Protein AF-A0A7R9WSP4-F1 (afdb_monomer_lite)

Secondary structure (DSSP, 8-state):
--EEEES-TTT----TTS--PPPBPTTT--B-TT-S-PPPPSSPPTT-EEEEEEE-SSS-EEEEEES-STTS-SSS--TT-EEEEEE-SBS--TTTTT-TTBSEEEEEE-TT-EEEEEESS-TT-EEEEEE---------TTHHHHHHHHHHHHTTSTT------------------------------------

Organism: NCBI:txid1486917

pLDDT: mean 76.81, std 17.52, range [40.03, 96.0]

Sequence (195 aa):
AGLIPIGNPNDVYCDASLPDVEPLNPRTGERQQGFRRTPVAQTRKCNVMDIGFRNQVGCPLHVYWAGTLEDVPDDGWNCGEKFKFHLGTKPATQNFMHDWESTTKFEASFVGHTYVARLASDPTKVIDSYTLRATQVPDCPDLKEQTVAASAMEELAVGAAGEIRDANIENGDATMRGAAGFASIHGASTFDPLG

Radius of gyration: 27.76 Å; chains: 1; bounding box: 56×48×88 Å

Foldseek 3Di:
DEEAEFFAQVPDDDDPPDDQAQDADPVPRHRPPPQAADPDPPDDDPQKDKYKYFYNNQAKKWKWKAQAPVQDDQFADGPRTGTGYIAARDDDDPCLQRDNRHRMHIDTDHQQIKMWIAGSSDRRHTRDMDGRHDDDPPDPPCPVVVVVVVVVVVVVPPPDDPDDDDDDDDDDDDDDDDDDDDDDDDDDDDDDDDD

Structure (mmCIF, N/CA/C/O backbone):
data_AF-A0A7R9WSP4-F1
#
_entry.id   AF-A0A7R9WSP4-F1
#
loop_
_atom_site.group_PDB
_atom_site.id
_atom_site.type_symbol
_atom_site.label_atom_id
_atom_site.label_alt_id
_atom_site.label_comp_id
_atom_site.label_asym_id
_atom_site.label_entity_id
_atom_site.label_seq_id
_atom_site.pdbx_PDB_ins_code
_atom_site.Cartn_x
_atom_site.Cartn_y
_atom_site.Cartn_z
_atom_site.occupancy
_atom_site.B_iso_or_equiv
_atom_site.auth_seq_id
_atom_site.auth_comp_id
_atom_site.auth_asym_id
_atom_site.auth_atom_id
_atom_site.pdbx_PDB_model_num
ATOM 1 N N . ALA A 1 1 ? -1.947 3.454 -16.793 1.00 59.44 1 ALA A N 1
ATOM 2 C CA . ALA A 1 1 ? -1.619 3.066 -15.407 1.00 59.44 1 ALA A CA 1
ATOM 3 C C . ALA A 1 1 ? -2.513 1.898 -15.031 1.00 59.44 1 ALA A C 1
ATOM 5 O O . ALA A 1 1 ? -3.709 1.977 -15.293 1.00 59.44 1 ALA A O 1
ATOM 6 N N . GLY A 1 2 ? -1.939 0.812 -14.516 1.00 79.88 2 GLY A N 1
ATOM 7 C CA . GLY A 1 2 ? -2.716 -0.315 -13.997 1.00 79.88 2 GLY A CA 1
ATOM 8 C C . GLY A 1 2 ? -3.227 -0.017 -12.588 1.00 79.88 2 GLY A C 1
ATOM 9 O O . GLY A 1 2 ? -2.606 0.758 -11.856 1.00 79.88 2 GLY A O 1
ATOM 10 N N . LEU A 1 3 ? -4.357 -0.619 -12.230 1.00 90.88 3 LEU A N 1
ATOM 11 C CA . LEU A 1 3 ? -4.901 -0.607 -10.878 1.00 90.88 3 LEU A CA 1
ATOM 12 C C . LEU A 1 3 ? -4.778 -2.025 -10.313 1.00 90.88 3 LEU A C 1
ATOM 14 O O . LEU A 1 3 ? -5.325 -2.959 -10.894 1.00 90.88 3 LEU A O 1
ATOM 18 N N . ILE A 1 4 ? -4.060 -2.176 -9.207 1.00 93.69 4 ILE A N 1
ATOM 19 C CA . ILE A 1 4 ? -3.916 -3.426 -8.468 1.00 93.69 4 ILE A CA 1
ATOM 20 C C . ILE A 1 4 ? -5.019 -3.457 -7.404 1.00 93.69 4 ILE A C 1
ATOM 22 O O . ILE A 1 4 ? -4.979 -2.640 -6.475 1.00 93.69 4 ILE A O 1
ATOM 26 N N . PRO A 1 5 ? -6.030 -4.333 -7.535 1.00 95.19 5 PRO A N 1
ATOM 27 C CA . PRO A 1 5 ? -6.935 -4.605 -6.430 1.00 95.19 5 PRO A CA 1
ATOM 28 C C . PRO A 1 5 ? -6.161 -5.321 -5.318 1.00 95.19 5 PRO A C 1
ATOM 30 O O . PRO A 1 5 ? -5.374 -6.218 -5.601 1.00 95.19 5 PRO A O 1
ATOM 33 N N . ILE A 1 6 ? -6.365 -4.897 -4.075 1.00 94.12 6 ILE A N 1
ATOM 34 C CA . ILE A 1 6 ? -5.765 -5.508 -2.889 1.00 94.12 6 ILE A CA 1
ATOM 35 C C . ILE A 1 6 ? -6.856 -6.276 -2.149 1.00 94.12 6 ILE A C 1
ATOM 37 O O . ILE A 1 6 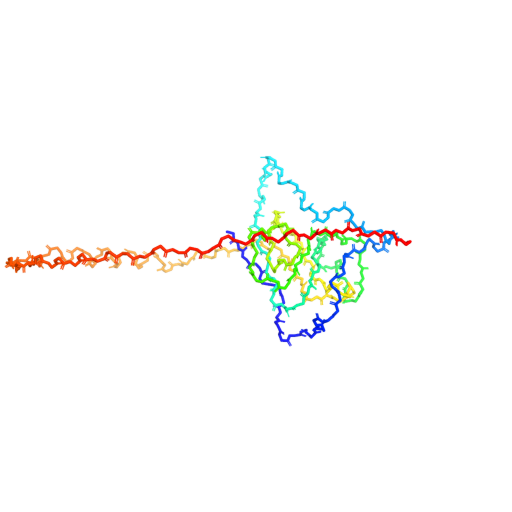? -7.841 -5.665 -1.705 1.00 94.12 6 ILE A O 1
ATOM 41 N N . GLY A 1 7 ? -6.630 -7.583 -1.998 1.00 91.00 7 GLY A N 1
ATOM 42 C CA . GLY A 1 7 ? -7.488 -8.514 -1.271 1.00 91.00 7 GLY A CA 1
ATOM 43 C C . GLY A 1 7 ? -8.899 -8.691 -1.847 1.00 91.00 7 GLY A C 1
ATOM 44 O O . GLY A 1 7 ? -9.226 -8.237 -2.943 1.00 91.00 7 GLY A O 1
ATOM 45 N N . ASN A 1 8 ? -9.743 -9.380 -1.081 1.00 88.69 8 ASN A N 1
ATOM 46 C CA . ASN A 1 8 ? -11.118 -9.734 -1.430 1.00 88.69 8 ASN A CA 1
ATOM 47 C C . ASN A 1 8 ? -12.041 -9.394 -0.246 1.00 88.69 8 ASN A C 1
ATOM 49 O O . ASN A 1 8 ? -11.697 -9.720 0.893 1.00 88.69 8 ASN A O 1
ATOM 53 N N . PRO A 1 9 ? -13.209 -8.770 -0.480 1.00 80.75 9 PRO A N 1
ATOM 54 C CA . PRO A 1 9 ? -14.133 -8.374 0.589 1.00 80.75 9 PRO A CA 1
ATOM 55 C C . PRO A 1 9 ? -14.672 -9.538 1.433 1.00 80.75 9 PRO A C 1
ATOM 57 O O . PRO A 1 9 ? -15.165 -9.307 2.531 1.00 80.75 9 PRO A O 1
ATOM 60 N N . ASN A 1 10 ? -14.615 -10.778 0.938 1.00 85.19 10 ASN A N 1
ATOM 61 C CA . ASN A 1 10 ? -15.188 -11.933 1.638 1.00 85.19 10 ASN A CA 1
ATOM 62 C C . ASN A 1 10 ? -14.190 -12.679 2.536 1.00 85.19 10 ASN A C 1
ATOM 64 O O . ASN A 1 10 ? -14.609 -13.513 3.338 1.00 85.19 10 ASN A O 1
ATOM 68 N N . ASP A 1 11 ? -12.892 -12.397 2.413 1.00 87.81 11 ASP A N 1
ATOM 69 C CA . ASP A 1 11 ? -11.851 -13.220 3.044 1.00 87.81 11 ASP A CA 1
ATOM 70 C C . ASP A 1 11 ? -11.484 -12.721 4.448 1.00 87.81 11 ASP A C 1
ATOM 72 O O . ASP A 1 11 ? -10.951 -13.467 5.272 1.00 87.81 11 ASP A O 1
ATOM 76 N N . VAL A 1 12 ? -11.769 -11.450 4.745 1.00 88.56 12 VAL A N 1
ATOM 77 C CA . VAL A 1 12 ? -11.364 -10.808 5.996 1.00 88.56 12 VAL A CA 1
ATOM 78 C C . VAL A 1 12 ? -12.520 -10.013 6.576 1.00 88.56 12 VAL A C 1
ATOM 80 O O . VAL A 1 12 ? -12.998 -9.055 5.982 1.00 88.56 12 VAL A O 1
ATOM 83 N N . TYR A 1 13 ? -12.929 -10.385 7.788 1.00 90.19 13 TYR A N 1
ATOM 84 C CA . TYR A 1 13 ? -13.826 -9.576 8.599 1.00 90.19 13 TYR A CA 1
ATOM 85 C C . TYR A 1 13 ? -13.017 -8.578 9.426 1.00 90.19 13 TYR A C 1
ATOM 87 O O . TYR A 1 13 ? -12.088 -8.957 10.145 1.00 90.19 13 TYR A O 1
ATOM 95 N N . CYS A 1 14 ? -13.402 -7.313 9.354 1.00 85.25 14 CYS A N 1
ATOM 96 C CA . CYS A 1 14 ? -12.952 -6.271 10.260 1.00 85.25 14 CYS A CA 1
ATOM 97 C C . CYS A 1 14 ? -14.166 -5.609 10.889 1.00 85.25 14 CYS A C 1
ATOM 99 O O . CYS A 1 14 ? -15.179 -5.351 10.239 1.00 85.25 14 CYS A O 1
ATOM 101 N N . ASP A 1 15 ? -14.045 -5.325 12.175 1.00 86.00 15 ASP A N 1
ATOM 102 C CA . ASP A 1 15 ? -15.026 -4.524 12.872 1.00 86.00 15 ASP A CA 1
ATOM 103 C C . ASP A 1 15 ? -14.843 -3.059 12.454 1.00 86.00 15 ASP A C 1
ATOM 105 O O . ASP A 1 15 ? -13.818 -2.443 12.740 1.00 86.00 15 ASP A O 1
ATOM 109 N N . ALA A 1 16 ? -15.841 -2.508 11.759 1.00 79.00 16 ALA A N 1
ATOM 110 C CA . ALA A 1 16 ? -15.840 -1.122 11.296 1.00 79.00 16 ALA A CA 1
ATOM 111 C C . ALA A 1 16 ? -15.831 -0.095 12.444 1.00 79.00 16 ALA A C 1
ATOM 113 O O . ALA A 1 16 ? -15.611 1.090 12.196 1.00 79.00 16 ALA A O 1
ATOM 114 N N . SER A 1 17 ? -16.090 -0.528 13.683 1.00 83.12 17 SER A N 1
ATOM 115 C CA . SER A 1 17 ? -15.981 0.319 14.871 1.00 83.12 17 SER A CA 1
ATOM 116 C C . SER A 1 17 ? -14.550 0.441 15.400 1.00 83.12 17 SER A C 1
ATOM 118 O O . SER A 1 17 ? -14.280 1.339 16.202 1.00 83.12 17 SER A O 1
ATOM 120 N N . LEU A 1 18 ? -13.625 -0.420 14.952 1.00 82.69 18 LEU A N 1
ATOM 121 C CA . LEU A 1 18 ? -12.224 -0.292 15.329 1.00 82.69 18 LEU A CA 1
ATOM 122 C C . LEU A 1 18 ? -11.652 0.999 14.739 1.00 82.69 18 LEU A C 1
ATOM 124 O O . LEU A 1 18 ? -11.857 1.283 13.556 1.00 82.69 18 LEU A O 1
ATOM 128 N N . PRO A 1 19 ? -10.925 1.788 15.549 1.00 82.19 19 PRO A N 1
ATOM 129 C CA . PRO A 1 19 ? -10.316 3.003 15.055 1.00 82.19 19 PRO A CA 1
ATOM 130 C C . PRO A 1 19 ? -9.283 2.653 13.990 1.00 82.19 19 PRO A C 1
ATOM 132 O O . PRO A 1 19 ? -8.536 1.682 14.113 1.00 82.19 19 PRO A O 1
ATOM 135 N N . ASP A 1 20 ? -9.219 3.482 12.960 1.00 85.69 20 ASP A N 1
ATOM 136 C CA . ASP A 1 20 ? -8.124 3.438 12.011 1.00 85.69 20 ASP A CA 1
ATOM 137 C C . ASP A 1 20 ? -6.851 3.956 12.697 1.00 85.69 20 ASP A C 1
ATOM 139 O O . ASP A 1 20 ? -6.780 5.109 13.132 1.00 85.69 20 ASP A O 1
ATOM 143 N N . VAL A 1 21 ? -5.878 3.065 12.890 1.00 88.62 21 VAL A N 1
ATOM 144 C CA . VAL A 1 21 ? -4.681 3.334 13.691 1.00 88.62 21 VAL A CA 1
ATOM 145 C C . VAL A 1 21 ? -3.528 3.725 12.776 1.00 88.62 21 VAL A C 1
ATOM 147 O O . VAL A 1 21 ? -3.150 2.978 11.876 1.00 88.62 21 VAL A O 1
ATOM 150 N N . GLU A 1 22 ? -2.911 4.877 13.038 1.00 87.75 22 GLU A N 1
ATOM 151 C CA . GLU A 1 22 ? -1.668 5.271 12.368 1.00 87.75 22 GLU A CA 1
ATOM 152 C C . GLU A 1 22 ? -0.551 4.250 12.649 1.00 87.75 22 GLU A C 1
ATOM 154 O O . GLU A 1 22 ? -0.348 3.861 13.804 1.00 87.75 22 GLU A O 1
ATOM 159 N N . PRO A 1 23 ? 0.230 3.832 11.640 1.00 85.38 23 PRO A N 1
ATOM 160 C CA . PRO A 1 23 ? 1.249 2.829 11.851 1.00 85.38 23 PRO A CA 1
ATOM 161 C C . PRO A 1 23 ? 2.411 3.429 12.637 1.00 85.38 23 PRO A C 1
ATOM 163 O O . PRO A 1 23 ? 2.953 4.499 12.331 1.00 85.38 23 PRO A O 1
ATOM 166 N N . LEU A 1 24 ? 2.813 2.694 13.663 1.00 84.31 24 LEU A N 1
ATOM 167 C CA . LEU A 1 24 ? 3.967 3.013 14.482 1.00 84.31 24 LEU A CA 1
ATOM 168 C C . LEU A 1 24 ? 5.210 2.361 13.879 1.00 84.31 24 LEU A C 1
ATOM 170 O O . LEU A 1 24 ? 5.149 1.316 13.229 1.00 84.31 24 LEU A O 1
ATOM 174 N N . ASN A 1 25 ? 6.367 2.983 14.072 1.00 77.12 25 ASN A N 1
ATOM 175 C CA . ASN A 1 25 ? 7.627 2.309 13.823 1.00 77.12 25 ASN A CA 1
ATOM 176 C C . ASN A 1 25 ? 7.761 1.166 14.844 1.00 77.12 25 ASN A C 1
ATOM 178 O O . ASN A 1 25 ? 7.756 1.435 16.042 1.00 77.12 25 ASN A O 1
ATOM 182 N N . PRO A 1 26 ? 7.915 -0.094 14.416 1.00 72.81 26 PRO A N 1
ATOM 183 C CA . PRO A 1 26 ? 7.944 -1.224 15.342 1.00 72.81 26 PRO A CA 1
ATOM 184 C C . PRO A 1 26 ? 9.172 -1.209 16.260 1.00 72.81 26 PRO A C 1
ATOM 186 O O . PRO A 1 26 ? 9.134 -1.779 17.345 1.00 72.81 26 PRO A O 1
ATOM 189 N N . ARG A 1 27 ? 10.264 -0.549 15.853 1.00 75.62 27 ARG A N 1
ATOM 190 C CA . ARG A 1 27 ? 11.497 -0.467 16.643 1.00 75.62 27 ARG A CA 1
ATOM 191 C C . ARG A 1 27 ? 11.474 0.676 17.652 1.00 75.62 27 ARG A C 1
ATOM 193 O O . ARG A 1 27 ? 11.985 0.507 18.753 1.00 75.62 27 ARG A O 1
ATOM 200 N N . THR A 1 28 ? 10.960 1.842 17.263 1.00 80.38 28 THR A N 1
ATOM 201 C CA . THR A 1 28 ? 10.982 3.039 18.124 1.00 80.38 28 THR A CA 1
ATOM 202 C C . THR A 1 28 ? 9.651 3.300 18.824 1.00 80.38 28 THR A C 1
ATOM 204 O O . THR A 1 28 ? 9.609 4.085 19.762 1.00 80.38 28 THR A O 1
ATOM 207 N N . GLY A 1 29 ? 8.561 2.669 18.379 1.00 82.06 29 GLY A N 1
ATOM 208 C CA . GLY A 1 29 ? 7.196 2.969 18.823 1.00 82.06 29 GLY A CA 1
ATOM 209 C C . GLY A 1 29 ? 6.697 4.348 18.381 1.00 82.06 29 GLY A C 1
ATOM 210 O O . GLY A 1 29 ? 5.565 4.720 18.676 1.00 82.06 29 GLY A O 1
ATOM 211 N N . GLU A 1 30 ? 7.521 5.123 17.674 1.00 82.00 30 GLU A N 1
ATOM 212 C CA . GLU A 1 30 ? 7.173 6.470 17.247 1.00 82.00 30 GLU A CA 1
ATOM 213 C C . GLU A 1 30 ? 6.228 6.425 16.051 1.00 82.00 30 GLU A C 1
ATOM 215 O O . GLU A 1 30 ? 6.354 5.585 15.154 1.00 82.00 30 GLU A O 1
ATOM 220 N N . ARG A 1 31 ? 5.302 7.384 16.003 1.00 78.81 31 ARG A N 1
ATOM 221 C CA . ARG A 1 31 ? 4.495 7.627 14.806 1.00 78.81 31 ARG A CA 1
ATOM 222 C C . ARG A 1 31 ? 5.429 7.939 13.646 1.00 78.81 31 ARG A C 1
ATOM 224 O O . ARG A 1 31 ? 6.284 8.819 13.763 1.00 78.81 31 ARG A O 1
ATOM 231 N N . GLN A 1 32 ? 5.266 7.248 12.523 1.00 72.81 32 GLN A N 1
ATOM 232 C CA . GLN A 1 32 ? 6.083 7.514 11.344 1.00 72.81 32 GLN A CA 1
ATOM 233 C C . GLN A 1 32 ? 5.687 8.872 10.744 1.00 72.81 32 GLN A C 1
ATOM 235 O O . GLN A 1 32 ? 4.765 8.966 9.940 1.00 72.81 32 GLN A O 1
ATOM 240 N N . GLN A 1 33 ? 6.369 9.947 11.156 1.00 56.62 33 GLN A N 1
ATOM 241 C CA . GLN A 1 33 ? 6.143 11.321 10.686 1.00 56.62 33 GLN A CA 1
ATOM 242 C C . GLN A 1 33 ? 6.546 11.458 9.206 1.00 56.62 33 GLN A C 1
ATOM 244 O O . GLN A 1 33 ? 7.613 11.948 8.856 1.00 56.62 33 GLN A O 1
ATOM 249 N N . GLY A 1 34 ? 5.696 10.947 8.320 1.00 58.84 34 GLY A N 1
ATOM 250 C CA . GLY A 1 34 ? 5.942 10.864 6.881 1.00 58.84 34 GLY A CA 1
ATOM 251 C C . GLY A 1 34 ? 4.725 10.411 6.072 1.00 58.84 34 GLY A C 1
ATOM 252 O O . GLY A 1 34 ? 4.851 10.186 4.875 1.00 58.84 34 GLY A O 1
ATOM 253 N N . PHE A 1 35 ? 3.539 10.314 6.692 1.00 60.06 35 PHE A N 1
ATOM 254 C CA . PHE A 1 35 ? 2.283 9.875 6.056 1.00 60.06 35 PHE A CA 1
ATOM 255 C C . PHE A 1 35 ? 1.865 10.707 4.844 1.00 60.06 35 PHE A C 1
ATOM 257 O O . PHE A 1 35 ? 1.057 10.280 4.019 1.00 60.06 35 PHE A O 1
ATOM 264 N N . ARG A 1 36 ? 2.420 11.915 4.719 1.00 55.22 36 ARG A N 1
ATOM 265 C CA . ARG A 1 36 ? 2.293 12.705 3.506 1.00 55.22 36 ARG A CA 1
ATOM 266 C C . ARG A 1 36 ? 3.276 12.154 2.495 1.00 55.22 36 ARG A C 1
ATOM 268 O O . ARG A 1 36 ? 4.484 12.293 2.662 1.00 55.22 36 ARG A O 1
ATOM 275 N N . ARG A 1 37 ? 2.714 11.560 1.441 1.00 57.78 37 ARG A N 1
ATOM 276 C CA . ARG A 1 37 ? 3.428 11.129 0.242 1.00 57.78 37 ARG A CA 1
ATOM 277 C C . ARG A 1 37 ? 4.561 12.110 -0.062 1.00 57.78 37 ARG A C 1
ATOM 279 O O . ARG A 1 37 ? 4.304 13.312 -0.180 1.00 57.78 37 ARG A O 1
ATOM 286 N N . THR A 1 38 ? 5.794 11.609 -0.151 1.00 62.03 38 THR A N 1
ATOM 287 C CA . THR A 1 38 ? 6.929 12.437 -0.562 1.00 62.03 38 THR A CA 1
ATOM 288 C C . THR A 1 38 ? 6.538 13.127 -1.869 1.00 62.03 38 THR A C 1
ATOM 290 O O . THR A 1 38 ? 6.040 12.438 -2.768 1.00 62.03 38 THR A O 1
ATOM 293 N N . PRO A 1 39 ? 6.680 14.461 -1.982 1.00 65.88 39 PRO A N 1
ATOM 294 C CA . PRO A 1 39 ? 6.363 15.161 -3.214 1.00 65.88 39 PRO A CA 1
ATOM 295 C C . PRO A 1 39 ? 7.019 14.443 -4.387 1.00 65.88 39 PRO A C 1
ATOM 297 O O . PRO A 1 39 ? 8.177 14.029 -4.291 1.00 65.88 39 PRO A O 1
ATOM 300 N N . VAL A 1 40 ? 6.266 14.254 -5.472 1.00 69.62 40 VAL A N 1
ATOM 301 C CA . VAL A 1 40 ? 6.801 13.598 -6.666 1.00 69.62 40 VAL A CA 1
ATOM 302 C C . VAL A 1 40 ? 8.046 14.374 -7.085 1.00 69.62 40 VAL A C 1
ATOM 304 O O . VAL A 1 40 ? 7.977 15.585 -7.299 1.00 69.62 40 VAL A O 1
ATOM 307 N N . ALA A 1 41 ? 9.190 13.691 -7.155 1.00 75.69 41 ALA A N 1
ATOM 308 C CA . ALA A 1 41 ? 10.425 14.317 -7.600 1.00 75.69 41 ALA A CA 1
ATOM 309 C C . ALA A 1 41 ? 10.198 14.944 -8.984 1.00 75.69 41 ALA A C 1
ATOM 311 O O . ALA A 1 41 ? 9.611 14.308 -9.862 1.00 75.69 41 ALA A O 1
ATOM 312 N N . GLN A 1 42 ? 10.657 16.184 -9.179 1.00 77.94 42 GLN A N 1
ATOM 313 C CA . GLN A 1 42 ? 10.472 16.909 -10.444 1.00 77.94 42 GLN A CA 1
ATOM 314 C C . GLN A 1 42 ? 11.082 16.158 -11.637 1.00 77.94 42 GLN A C 1
ATOM 316 O O . GLN A 1 42 ? 10.596 16.275 -12.758 1.00 77.94 42 GLN A O 1
ATOM 321 N N . THR A 1 43 ? 12.111 15.346 -11.393 1.00 85.50 43 THR A N 1
ATOM 322 C CA . THR A 1 43 ? 12.727 14.468 -12.384 1.00 85.50 43 THR A CA 1
ATOM 323 C C . THR A 1 43 ? 12.408 13.010 -12.063 1.00 85.50 43 THR A C 1
ATOM 325 O O . THR A 1 43 ? 12.845 12.446 -11.056 1.00 85.50 43 THR A O 1
ATOM 328 N N . ARG A 1 44 ? 11.619 12.369 -12.931 1.00 79.81 44 ARG A N 1
ATOM 329 C CA . ARG A 1 44 ? 11.364 10.929 -12.838 1.00 79.81 44 ARG A CA 1
ATOM 330 C C . ARG A 1 44 ? 12.561 10.175 -13.399 1.00 79.81 44 ARG A C 1
ATOM 332 O O . ARG A 1 44 ? 13.046 10.488 -14.483 1.00 79.81 44 ARG A O 1
ATOM 339 N N . LYS A 1 45 ? 13.034 9.172 -12.660 1.00 87.50 45 LYS A N 1
ATOM 340 C CA . LYS A 1 45 ? 14.049 8.248 -13.173 1.00 87.50 45 LYS A CA 1
ATOM 341 C C . LYS A 1 45 ? 13.460 7.455 -14.345 1.00 87.50 45 LYS A C 1
ATOM 343 O O . LYS A 1 45 ? 12.257 7.192 -14.372 1.00 87.50 45 LYS A O 1
ATOM 348 N N . CYS A 1 46 ? 14.310 7.035 -15.279 1.00 84.50 46 CYS A N 1
ATOM 349 C CA . CYS A 1 46 ? 13.915 6.065 -16.297 1.00 84.50 46 CYS A CA 1
ATOM 350 C C . CYS A 1 46 ? 13.363 4.797 -15.619 1.00 84.50 46 CYS A C 1
ATOM 352 O O . CYS A 1 46 ? 13.838 4.411 -14.549 1.00 84.50 46 CYS A O 1
ATOM 354 N N . ASN A 1 47 ? 12.373 4.155 -16.244 1.00 87.06 47 ASN A N 1
ATOM 355 C CA . ASN A 1 47 ? 11.720 2.920 -15.776 1.00 87.06 47 ASN A CA 1
ATOM 356 C C . ASN A 1 47 ? 10.848 3.049 -14.512 1.00 87.06 47 ASN A C 1
ATOM 358 O O . ASN A 1 47 ? 10.426 2.032 -13.963 1.00 87.06 47 ASN A O 1
ATOM 362 N N . VAL A 1 48 ? 10.551 4.270 -14.056 1.00 90.56 48 VAL A N 1
ATOM 363 C CA . VAL A 1 48 ? 9.510 4.489 -13.044 1.00 90.56 48 VAL A CA 1
ATOM 364 C C . VAL A 1 48 ? 8.139 4.361 -13.696 1.00 90.56 48 VAL A C 1
ATOM 366 O O . VAL A 1 48 ? 7.869 4.995 -14.717 1.00 90.56 48 VAL A O 1
ATOM 369 N N . MET A 1 49 ? 7.252 3.606 -13.063 1.00 90.94 49 MET A N 1
ATOM 370 C CA . MET A 1 49 ? 5.844 3.499 -13.435 1.00 90.94 49 MET A CA 1
ATOM 371 C C . MET A 1 49 ? 4.946 3.920 -12.277 1.00 90.94 49 MET A C 1
ATOM 373 O O . MET A 1 49 ? 5.245 3.641 -11.119 1.00 90.94 49 MET A O 1
ATOM 377 N N . ASP A 1 50 ? 3.836 4.584 -12.595 1.00 91.19 50 ASP A N 1
ATOM 378 C CA . ASP A 1 50 ? 2.792 4.886 -11.617 1.00 91.19 50 ASP A CA 1
ATOM 379 C C . ASP A 1 50 ? 1.788 3.735 -11.568 1.00 91.19 50 ASP A C 1
ATOM 381 O O . ASP A 1 50 ? 1.203 3.353 -12.590 1.00 91.19 50 ASP A O 1
ATOM 385 N N . ILE A 1 51 ? 1.568 3.214 -10.367 1.00 92.81 51 ILE A N 1
ATOM 386 C CA . ILE A 1 51 ? 0.676 2.087 -10.117 1.00 92.81 51 ILE A CA 1
ATOM 387 C C . ILE A 1 51 ? -0.376 2.504 -9.111 1.00 92.81 51 ILE A C 1
ATOM 389 O O . ILE A 1 51 ? -0.046 3.025 -8.048 1.00 92.81 51 ILE A O 1
ATOM 393 N N . GLY A 1 52 ? -1.640 2.290 -9.461 1.00 93.81 52 GLY A N 1
ATOM 394 C CA . GLY A 1 52 ? -2.747 2.473 -8.538 1.00 93.81 52 GLY A CA 1
ATOM 395 C C . GLY A 1 52 ? -2.950 1.221 -7.696 1.00 93.81 52 GLY A C 1
ATOM 396 O O . GLY A 1 52 ? -2.903 0.116 -8.220 1.00 93.81 52 GLY A O 1
ATOM 397 N N . PHE A 1 53 ? -3.215 1.394 -6.413 1.00 95.50 53 PHE A N 1
ATOM 398 C CA . PHE A 1 53 ? -3.618 0.356 -5.477 1.00 95.50 53 PHE A CA 1
ATOM 399 C C . PHE A 1 53 ? -5.029 0.679 -5.019 1.00 95.50 53 PHE A C 1
ATOM 401 O O . PHE A 1 53 ? -5.302 1.833 -4.673 1.00 95.50 53 PHE A O 1
ATOM 408 N N . ARG A 1 54 ? -5.918 -0.315 -5.025 1.00 96.00 54 ARG A N 1
ATOM 409 C CA . ARG A 1 54 ? -7.301 -0.155 -4.576 1.00 96.00 54 ARG A CA 1
ATOM 410 C C . ARG A 1 54 ? -7.648 -1.197 -3.532 1.00 96.00 54 ARG A C 1
ATOM 412 O O . ARG A 1 54 ? -7.653 -2.387 -3.821 1.00 96.00 54 ARG A O 1
ATOM 419 N N . ASN A 1 55 ? -7.999 -0.729 -2.347 1.00 95.94 55 ASN A N 1
ATOM 420 C CA . ASN A 1 55 ? -8.506 -1.564 -1.276 1.00 95.94 55 ASN A CA 1
ATOM 421 C C . ASN A 1 55 ? -9.895 -2.111 -1.630 1.00 95.94 55 ASN A C 1
ATOM 423 O O . ASN A 1 55 ? -10.832 -1.334 -1.837 1.00 95.94 55 ASN A O 1
ATOM 427 N N . GLN A 1 56 ? -10.013 -3.437 -1.709 1.00 95.69 56 GLN A N 1
ATOM 428 C CA . GLN A 1 56 ? -11.287 -4.136 -1.906 1.00 95.69 56 GLN A CA 1
ATOM 429 C C . GLN A 1 56 ? -11.741 -4.908 -0.664 1.00 95.69 56 GLN A C 1
ATOM 431 O O . GLN A 1 56 ? -12.849 -5.429 -0.652 1.00 95.69 56 GLN A O 1
ATOM 436 N N . VAL A 1 57 ? -10.925 -4.945 0.388 1.00 94.50 57 VAL A N 1
ATOM 437 C CA . VAL A 1 57 ? -11.186 -5.728 1.604 1.00 94.50 57 VAL A CA 1
ATOM 438 C C . VAL A 1 57 ? -12.281 -5.099 2.459 1.00 94.50 57 VAL A C 1
ATOM 440 O O . VAL A 1 57 ? -12.979 -5.792 3.183 1.00 94.50 57 VAL A O 1
ATOM 443 N N . GLY A 1 58 ? -12.454 -3.777 2.368 1.00 92.12 58 GLY A N 1
ATOM 444 C CA . GLY A 1 58 ? -13.414 -3.040 3.197 1.00 92.12 58 GLY A CA 1
ATOM 445 C C . GLY A 1 58 ? -12.890 -2.698 4.596 1.00 92.12 58 GLY A C 1
ATOM 446 O O . GLY A 1 58 ? -13.620 -2.111 5.386 1.00 92.12 58 GLY A O 1
ATOM 447 N N . CYS A 1 59 ? -11.617 -2.992 4.872 1.00 94.31 59 CYS A N 1
ATOM 448 C CA . CYS A 1 59 ? -10.911 -2.672 6.113 1.00 94.31 59 CYS A CA 1
ATOM 449 C C . CYS A 1 59 ? -9.776 -1.690 5.834 1.00 94.31 59 CYS A C 1
ATOM 451 O O . CYS A 1 59 ? -9.165 -1.819 4.776 1.00 94.31 59 CYS A O 1
ATOM 453 N N . PRO A 1 60 ? -9.419 -0.768 6.739 1.00 95.44 60 PRO A N 1
ATOM 454 C CA . PRO A 1 60 ? -8.238 0.066 6.542 1.00 95.44 60 PRO A CA 1
ATOM 455 C C . PRO A 1 60 ? -6.959 -0.789 6.488 1.00 95.44 60 PRO A C 1
ATOM 457 O O . PRO A 1 60 ? -6.784 -1.713 7.290 1.00 95.44 60 PRO A O 1
ATOM 460 N N . LEU A 1 61 ? -6.073 -0.498 5.533 1.00 95.50 61 LEU A N 1
ATOM 461 C CA . LEU A 1 61 ? -4.844 -1.257 5.279 1.00 95.50 61 LEU A CA 1
ATOM 462 C C . LEU A 1 61 ? -3.616 -0.350 5.300 1.00 95.50 61 LEU A C 1
ATOM 464 O O . LEU A 1 61 ? -3.629 0.754 4.753 1.00 95.50 61 LEU A O 1
ATOM 468 N N . HIS A 1 62 ? -2.513 -0.867 5.828 1.00 95.00 62 HIS A N 1
ATOM 469 C CA . HIS A 1 62 ? -1.192 -0.263 5.673 1.00 95.00 62 HIS A CA 1
ATOM 470 C C . HIS A 1 62 ? -0.408 -1.016 4.611 1.00 95.00 62 HIS A C 1
ATOM 472 O O . HIS A 1 62 ? -0.298 -2.241 4.660 1.00 95.00 62 HIS A O 1
ATOM 478 N N . VAL A 1 63 ? 0.143 -0.278 3.649 1.00 94.88 63 VAL A N 1
ATOM 479 C CA . VAL A 1 63 ? 0.950 -0.849 2.573 1.00 94.88 63 VAL A CA 1
ATOM 480 C C . VAL A 1 63 ? 2.417 -0.526 2.799 1.00 94.88 63 VAL A C 1
ATOM 482 O O . VAL A 1 63 ? 2.819 0.630 2.986 1.00 94.88 63 VAL A O 1
ATOM 485 N N . TYR A 1 64 ? 3.225 -1.574 2.728 1.00 93.88 64 TYR A N 1
ATOM 486 C CA . TYR A 1 64 ? 4.656 -1.547 2.950 1.00 93.88 64 TYR A CA 1
ATOM 487 C C . TYR A 1 64 ? 5.393 -2.046 1.715 1.00 93.88 64 TYR A C 1
ATOM 489 O O . TYR A 1 64 ? 4.863 -2.804 0.908 1.00 93.88 64 TYR A O 1
ATOM 497 N N . TRP A 1 65 ? 6.628 -1.593 1.562 1.00 93.94 65 TRP A N 1
ATOM 498 C CA . TRP A 1 65 ? 7.571 -2.101 0.581 1.00 93.94 65 TRP A CA 1
ATOM 499 C C . TRP A 1 65 ? 8.503 -3.108 1.251 1.00 93.94 65 TRP A C 1
ATOM 501 O O . TRP A 1 65 ? 9.134 -2.768 2.254 1.00 93.94 65 TRP A O 1
ATOM 511 N N . ALA A 1 66 ? 8.610 -4.299 0.668 1.00 93.94 66 ALA A N 1
ATOM 512 C CA . ALA A 1 66 ? 9.558 -5.343 1.041 1.00 93.94 66 ALA A CA 1
ATOM 513 C C . ALA A 1 66 ? 10.631 -5.511 -0.049 1.00 93.94 66 ALA A C 1
ATOM 515 O O . ALA A 1 66 ? 10.388 -5.236 -1.231 1.00 93.94 66 ALA A O 1
ATOM 516 N N . GLY A 1 67 ? 11.830 -5.943 0.353 1.00 90.81 67 GLY A N 1
ATOM 517 C CA . GLY A 1 67 ? 12.936 -6.200 -0.573 1.00 90.81 67 GLY A CA 1
ATOM 518 C C . GLY A 1 67 ? 12.603 -7.335 -1.535 1.00 90.81 67 GLY A C 1
ATOM 519 O O . GLY A 1 67 ? 12.655 -7.157 -2.752 1.00 90.81 67 GLY A O 1
ATOM 520 N N . THR A 1 68 ? 12.199 -8.470 -0.977 1.00 89.75 68 THR A N 1
ATOM 521 C CA . THR A 1 68 ? 11.766 -9.668 -1.700 1.00 89.75 68 THR A CA 1
ATOM 522 C C . THR A 1 68 ? 10.515 -10.261 -1.045 1.00 89.75 68 THR A C 1
ATOM 524 O O . THR A 1 68 ? 10.089 -9.785 0.008 1.00 89.75 68 THR A O 1
ATOM 527 N N . LEU A 1 69 ? 9.875 -11.244 -1.686 1.00 88.88 69 LEU A N 1
ATOM 528 C CA . LEU A 1 69 ? 8.695 -11.895 -1.101 1.00 88.88 69 LEU A CA 1
ATOM 529 C C . LEU A 1 69 ? 9.105 -12.844 0.034 1.00 88.88 69 LEU A C 1
ATOM 531 O O . LEU A 1 69 ? 8.380 -12.996 1.007 1.00 88.88 69 LEU A O 1
ATOM 535 N N . GLU A 1 70 ? 10.304 -13.411 -0.066 1.00 89.62 70 GLU A N 1
ATOM 536 C CA . GLU A 1 70 ? 10.927 -14.281 0.929 1.00 89.62 70 GLU A CA 1
ATOM 537 C C . GLU A 1 70 ? 11.224 -13.547 2.248 1.00 89.62 70 GLU A C 1
ATOM 539 O O . GLU A 1 70 ? 11.341 -14.175 3.298 1.00 89.62 70 GLU A O 1
ATOM 544 N N . ASP A 1 71 ? 11.319 -12.214 2.204 1.00 86.31 71 ASP A N 1
ATOM 545 C CA . ASP A 1 71 ? 11.486 -11.368 3.387 1.00 86.31 71 ASP A CA 1
ATOM 546 C C . ASP A 1 71 ? 10.170 -11.135 4.149 1.00 86.31 71 ASP A C 1
ATOM 548 O O . ASP A 1 71 ? 10.198 -10.544 5.232 1.00 86.31 71 ASP A O 1
ATOM 552 N N . VAL A 1 72 ? 9.021 -11.530 3.595 1.00 89.00 72 VAL A N 1
ATOM 553 C CA . VAL A 1 72 ? 7.706 -11.291 4.200 1.00 89.00 72 VAL A CA 1
ATOM 554 C C . VAL A 1 72 ? 7.352 -12.493 5.074 1.00 89.00 72 VAL A C 1
ATOM 556 O O . VAL A 1 72 ? 7.108 -13.572 4.538 1.00 89.00 72 VAL A O 1
ATOM 559 N N . PRO A 1 73 ? 7.342 -12.354 6.411 1.00 87.62 73 PRO A N 1
ATOM 560 C CA . PRO A 1 73 ? 6.986 -13.465 7.277 1.00 87.62 73 PRO A CA 1
ATOM 561 C C . PRO A 1 73 ? 5.485 -13.752 7.170 1.00 87.62 73 PRO A C 1
ATOM 563 O O . PRO A 1 73 ? 4.688 -12.813 7.083 1.00 87.62 73 PRO A O 1
ATOM 566 N N . ASP A 1 74 ? 5.116 -15.035 7.236 1.00 81.19 74 ASP A N 1
ATOM 567 C CA . ASP A 1 74 ? 3.712 -15.470 7.270 1.00 81.19 74 ASP A CA 1
ATOM 568 C C . ASP A 1 74 ? 2.972 -14.848 8.466 1.00 81.19 74 ASP A C 1
ATOM 570 O O . ASP A 1 74 ? 1.849 -14.367 8.327 1.00 81.19 74 ASP A O 1
ATOM 574 N N . ASP A 1 75 ? 3.653 -14.780 9.615 1.00 80.06 75 ASP A N 1
ATOM 575 C CA . ASP A 1 75 ? 3.163 -14.168 10.845 1.00 80.06 75 ASP A CA 1
ATOM 576 C C . ASP A 1 75 ? 4.148 -13.118 11.377 1.00 80.06 75 ASP A C 1
ATOM 578 O O . ASP A 1 75 ? 5.358 -13.346 11.482 1.00 80.06 75 ASP A O 1
ATOM 582 N N . GLY A 1 76 ? 3.625 -11.963 11.794 1.00 84.94 76 GLY A N 1
ATOM 583 C CA . GLY A 1 76 ? 4.418 -10.921 12.448 1.00 84.94 76 GLY A CA 1
ATOM 584 C C . GLY A 1 76 ? 5.002 -9.890 11.482 1.00 84.94 76 GLY A C 1
ATOM 585 O O . GLY A 1 76 ? 4.394 -9.560 10.468 1.00 84.94 76 GLY A O 1
ATOM 586 N N . TRP A 1 77 ? 6.150 -9.311 11.844 1.00 80.56 77 TRP A N 1
ATOM 587 C CA . TRP A 1 77 ? 6.730 -8.140 11.177 1.00 80.56 77 TRP A CA 1
ATOM 588 C C . TRP A 1 77 ? 8.227 -8.322 10.892 1.00 80.56 77 TRP A C 1
ATOM 590 O O . TRP A 1 77 ? 8.975 -8.730 11.782 1.00 80.56 77 TRP A O 1
ATOM 600 N N . ASN A 1 78 ? 8.693 -7.922 9.700 1.00 83.62 78 ASN A N 1
ATOM 601 C CA . ASN A 1 78 ? 10.122 -7.836 9.378 1.00 83.62 78 ASN A CA 1
ATOM 602 C C . ASN A 1 78 ? 10.614 -6.376 9.330 1.00 83.62 78 ASN A C 1
ATOM 604 O O . ASN A 1 78 ? 10.055 -5.527 8.643 1.00 83.62 78 ASN A O 1
ATOM 608 N N . CYS A 1 79 ? 11.732 -6.080 9.998 1.00 81.75 79 CYS A N 1
ATOM 609 C CA . CYS A 1 79 ? 12.435 -4.790 9.932 1.00 81.75 79 CYS A CA 1
ATOM 610 C C . CYS A 1 79 ? 12.822 -4.342 8.506 1.00 81.75 79 CYS A C 1
ATOM 612 O O . CYS A 1 79 ? 13.113 -3.162 8.304 1.00 81.75 79 CYS A O 1
ATOM 614 N N . GLY A 1 80 ? 12.869 -5.265 7.540 1.00 87.69 80 GLY A N 1
ATOM 615 C CA . GLY A 1 80 ? 13.096 -4.966 6.125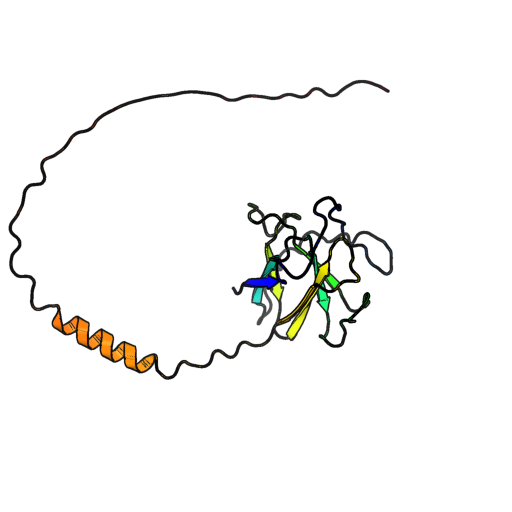 1.00 87.69 80 GLY A CA 1
ATOM 616 C C . GLY A 1 80 ? 11.930 -4.243 5.442 1.00 87.69 80 GLY A C 1
ATOM 617 O O . GLY A 1 80 ? 12.144 -3.571 4.430 1.00 87.69 80 GLY A O 1
ATOM 618 N N . GLU A 1 81 ? 10.721 -4.329 6.002 1.00 90.38 81 GLU A N 1
ATOM 619 C CA . GLU A 1 81 ? 9.535 -3.669 5.465 1.00 90.38 81 GLU A CA 1
ATOM 620 C C . GLU A 1 81 ? 9.538 -2.166 5.772 1.00 90.38 81 GLU A C 1
ATOM 622 O O . GLU A 1 81 ? 9.773 -1.722 6.900 1.00 90.38 81 GLU A O 1
ATOM 627 N N . LYS A 1 82 ? 9.246 -1.352 4.754 1.00 90.56 82 LYS A N 1
ATOM 628 C CA . LYS A 1 82 ? 9.178 0.112 4.869 1.00 90.56 82 LYS A CA 1
ATOM 629 C C . LYS A 1 82 ? 7.789 0.604 4.524 1.00 90.56 82 LYS A C 1
ATOM 631 O O . LYS A 1 82 ? 7.320 0.369 3.414 1.00 90.56 82 LYS A O 1
ATOM 636 N N . PHE A 1 83 ? 7.163 1.337 5.437 1.00 91.31 83 PHE A N 1
ATOM 637 C CA . PHE A 1 83 ? 5.839 1.909 5.203 1.00 91.31 83 PHE A CA 1
ATOM 638 C C . PHE A 1 83 ? 5.847 2.839 3.990 1.00 91.31 83 PHE A C 1
ATOM 640 O O . PHE A 1 83 ? 6.813 3.575 3.760 1.00 91.31 83 PHE A O 1
ATOM 647 N N . LYS A 1 84 ? 4.772 2.782 3.201 1.00 91.94 84 LYS A N 1
ATOM 648 C CA . LYS A 1 84 ? 4.602 3.607 2.004 1.00 91.94 84 LYS A CA 1
ATOM 649 C C . LYS A 1 84 ? 3.370 4.481 2.093 1.00 91.94 84 LYS A C 1
ATOM 651 O O . LYS A 1 84 ? 3.483 5.699 1.975 1.00 91.94 84 LYS A O 1
ATOM 656 N N . PHE A 1 85 ? 2.208 3.872 2.272 1.00 93.19 85 PHE A N 1
ATOM 657 C CA . PHE A 1 85 ? 0.949 4.598 2.320 1.00 93.19 85 PHE A CA 1
ATOM 658 C C . PHE A 1 85 ? -0.128 3.776 3.015 1.00 93.19 85 PHE A C 1
ATOM 660 O O . PHE A 1 85 ? -0.029 2.559 3.156 1.00 93.19 85 PHE A O 1
ATOM 667 N N . HIS A 1 86 ? -1.168 4.486 3.425 1.00 94.19 86 HIS A N 1
ATOM 668 C CA . HIS A 1 86 ? -2.373 3.920 3.994 1.00 94.19 86 HIS A CA 1
ATOM 669 C C . HIS A 1 86 ? -3.496 3.898 2.945 1.00 94.19 86 HIS A C 1
ATOM 671 O O . HIS A 1 86 ? -3.604 4.825 2.131 1.00 94.19 86 HIS A O 1
ATOM 677 N N . LEU A 1 87 ? -4.303 2.839 2.959 1.00 94.81 87 LEU A N 1
ATOM 678 C CA . LEU A 1 87 ? -5.518 2.686 2.165 1.00 94.81 87 LEU A CA 1
ATOM 679 C C . LEU A 1 87 ? -6.722 2.594 3.106 1.00 94.81 87 LEU A C 1
ATOM 681 O O . LEU A 1 87 ? -6.928 1.565 3.749 1.00 94.81 87 LEU A O 1
ATOM 685 N N . GLY A 1 88 ? -7.547 3.635 3.130 1.00 94.50 88 GLY A N 1
ATOM 686 C CA . GLY A 1 88 ? -8.793 3.632 3.886 1.00 94.50 88 GLY A CA 1
ATOM 687 C C . GLY A 1 88 ? -9.921 2.887 3.165 1.00 94.50 88 GLY A C 1
ATOM 688 O O . GLY A 1 88 ? -9.698 2.080 2.258 1.00 94.50 88 GLY A O 1
ATOM 689 N N . THR A 1 89 ? -11.160 3.164 3.567 1.00 94.44 89 THR A N 1
ATOM 690 C CA . THR A 1 89 ? -12.374 2.455 3.113 1.00 94.44 89 THR A CA 1
ATOM 691 C C . THR A 1 89 ? -13.337 3.331 2.306 1.00 94.44 89 THR A C 1
ATOM 693 O O . THR A 1 89 ? -14.319 2.838 1.750 1.00 94.44 89 THR A O 1
ATOM 696 N N . LYS A 1 90 ? -13.028 4.621 2.129 1.00 94.12 90 LYS A N 1
ATOM 697 C CA . LYS A 1 90 ? -13.844 5.561 1.356 1.00 94.12 90 LYS A CA 1
ATOM 698 C C . LYS A 1 90 ? -13.581 5.442 -0.158 1.00 94.12 90 LYS A C 1
ATOM 700 O O . LYS A 1 90 ? -12.455 5.669 -0.617 1.00 94.12 90 LYS A O 1
ATOM 705 N N . PRO A 1 91 ? -14.595 5.103 -0.976 1.00 87.19 91 PRO A N 1
ATOM 706 C CA . PRO A 1 91 ? -14.413 4.798 -2.399 1.00 87.19 91 PRO A CA 1
ATOM 707 C C . PRO A 1 91 ? -14.141 6.024 -3.281 1.00 87.19 91 PRO A C 1
ATOM 709 O O . PRO A 1 91 ? -13.607 5.874 -4.377 1.00 87.19 91 PRO A O 1
ATOM 712 N N . ALA A 1 92 ? -14.511 7.224 -2.832 1.00 79.00 92 ALA A N 1
ATOM 713 C CA . ALA A 1 92 ? -14.383 8.442 -3.619 1.00 79.00 92 ALA A CA 1
ATOM 714 C C . ALA A 1 92 ? -14.008 9.619 -2.724 1.00 79.00 92 ALA A C 1
ATOM 716 O O . ALA A 1 92 ? -14.798 10.070 -1.893 1.00 79.00 92 ALA A O 1
ATOM 717 N N . THR A 1 93 ? -12.801 10.136 -2.921 1.00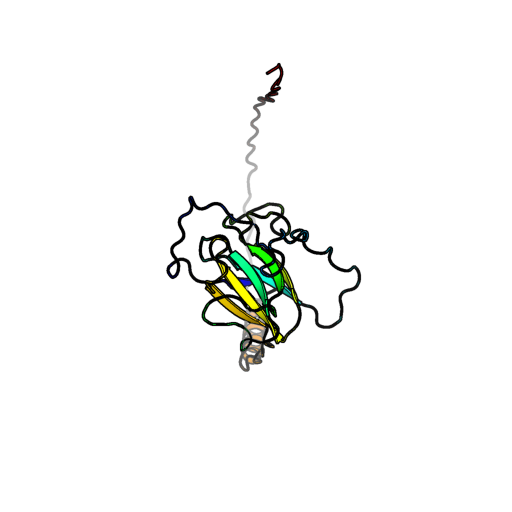 83.12 93 THR A N 1
ATOM 718 C CA . THR A 1 93 ? -12.351 11.364 -2.276 1.00 83.12 93 THR A CA 1
ATOM 719 C C . THR A 1 93 ? -11.759 12.276 -3.342 1.00 83.12 93 THR A C 1
ATOM 721 O O . THR A 1 93 ? -11.087 11.819 -4.269 1.00 83.12 93 THR A O 1
ATOM 724 N N . GLN A 1 94 ? -12.033 13.582 -3.252 1.00 86.12 94 GLN A N 1
ATOM 725 C CA . GLN A 1 94 ? -11.524 14.556 -4.231 1.00 86.12 94 GLN A CA 1
ATOM 726 C C . GLN A 1 94 ? -9.991 14.567 -4.280 1.00 86.12 94 GLN A C 1
ATOM 728 O O . GLN A 1 94 ? -9.400 14.902 -5.302 1.00 86.12 94 GLN A O 1
ATOM 733 N N . ASN A 1 95 ? -9.351 14.172 -3.178 1.00 85.88 95 ASN A N 1
ATOM 734 C CA . ASN A 1 95 ? -7.910 14.108 -3.039 1.00 85.88 95 ASN A CA 1
ATOM 735 C C . ASN A 1 95 ? -7.456 12.695 -2.653 1.00 85.88 95 ASN A C 1
ATOM 737 O O . ASN A 1 95 ? -6.759 12.515 -1.656 1.00 85.88 95 ASN A O 1
ATOM 741 N N . PHE A 1 96 ? -7.841 11.686 -3.440 1.00 85.12 96 PHE A N 1
ATOM 742 C CA . PHE A 1 96 ? -7.515 10.278 -3.171 1.00 85.12 96 PHE A CA 1
ATOM 743 C C . PHE A 1 96 ? -6.030 10.041 -2.884 1.00 85.12 96 PHE A C 1
ATOM 745 O O . PHE A 1 96 ? -5.692 9.199 -2.061 1.00 85.12 96 PHE A O 1
ATOM 752 N N . MET A 1 97 ? -5.136 10.844 -3.463 1.00 83.88 97 MET A N 1
ATOM 753 C CA . MET A 1 97 ? -3.694 10.767 -3.228 1.00 83.88 97 MET A CA 1
ATOM 754 C C . MET A 1 97 ? -3.283 11.072 -1.787 1.00 83.88 97 MET A C 1
ATOM 756 O O . MET A 1 97 ? -2.446 10.362 -1.228 1.00 83.88 97 MET A O 1
ATOM 760 N N . HIS A 1 98 ? -3.877 12.085 -1.162 1.00 83.19 98 HIS A N 1
ATOM 761 C CA . HIS A 1 98 ? -3.454 12.571 0.155 1.00 83.19 98 HIS A CA 1
ATOM 762 C C . HIS A 1 98 ? -4.477 12.323 1.262 1.00 83.19 98 HIS A C 1
ATOM 764 O O . HIS A 1 98 ? -4.112 12.372 2.430 1.00 83.19 98 HIS A O 1
ATOM 770 N N . ASP A 1 99 ? -5.723 12.028 0.906 1.00 89.38 99 ASP A N 1
ATOM 771 C CA . ASP A 1 99 ? -6.782 11.742 1.865 1.00 89.38 99 ASP A CA 1
ATOM 772 C C . ASP A 1 99 ? -6.545 10.387 2.526 1.00 89.38 99 ASP A C 1
ATOM 774 O O . ASP A 1 99 ? -6.518 9.363 1.842 1.00 89.38 99 ASP A O 1
ATOM 778 N N . TRP A 1 100 ? -6.352 10.394 3.840 1.00 90.56 100 TRP A N 1
ATOM 779 C CA . TRP A 1 100 ? -6.126 9.195 4.633 1.00 90.56 100 TRP A CA 1
ATOM 780 C C . TRP A 1 100 ? -7.217 8.144 4.383 1.00 90.56 100 TRP A C 1
ATOM 782 O O . TRP A 1 100 ? -6.907 7.009 4.052 1.00 90.56 100 TRP A O 1
ATOM 792 N N . GLU A 1 101 ? -8.488 8.540 4.344 1.00 92.62 101 GLU A N 1
ATOM 793 C CA . GLU A 1 101 ? -9.614 7.603 4.225 1.00 92.62 101 GLU A CA 1
ATOM 794 C C . GLU A 1 101 ? -9.758 6.968 2.830 1.00 92.62 101 GLU A C 1
ATOM 796 O O . GLU A 1 101 ? -10.609 6.100 2.622 1.00 92.62 101 GLU A O 1
ATOM 801 N N . SER A 1 102 ? -8.967 7.400 1.846 1.00 93.94 102 SER A N 1
ATOM 802 C CA . SER A 1 102 ? -9.101 6.946 0.463 1.00 93.94 102 SER A CA 1
ATOM 803 C C . SER A 1 102 ? -8.773 5.463 0.295 1.00 93.94 102 SER A C 1
ATOM 805 O O . SER A 1 102 ? -7.662 5.023 0.591 1.00 93.94 102 SER A O 1
ATOM 807 N N . THR A 1 103 ? -9.691 4.722 -0.329 1.00 95.31 103 THR A N 1
ATOM 808 C CA . THR A 1 103 ? -9.464 3.336 -0.796 1.00 95.31 103 THR A CA 1
ATOM 809 C C . THR A 1 103 ? -8.445 3.219 -1.911 1.00 95.31 103 THR A C 1
ATOM 811 O O . THR A 1 103 ? -8.021 2.110 -2.221 1.00 95.31 103 THR A O 1
ATOM 814 N N . THR A 1 104 ? -8.106 4.325 -2.574 1.00 94.44 104 THR A N 1
ATOM 815 C CA . THR A 1 104 ? -7.241 4.311 -3.750 1.00 94.44 104 THR A CA 1
ATOM 816 C C . THR A 1 104 ? -6.044 5.223 -3.546 1.00 94.44 104 THR A C 1
ATOM 818 O O . THR A 1 104 ? -6.194 6.398 -3.200 1.00 94.44 104 THR A O 1
ATOM 821 N N . LYS A 1 105 ? -4.850 4.693 -3.806 1.00 93.12 105 LYS A N 1
ATOM 822 C CA . LYS A 1 105 ? -3.582 5.435 -3.782 1.00 93.12 105 LYS A CA 1
ATOM 823 C C . LYS A 1 105 ? -2.772 5.082 -5.009 1.00 93.12 105 LYS A C 1
ATOM 825 O O . LYS A 1 105 ? -2.854 3.963 -5.494 1.00 93.12 105 LYS A O 1
ATOM 830 N N . PHE A 1 106 ? -1.970 6.018 -5.496 1.00 92.00 106 PHE A N 1
ATOM 831 C CA . PHE A 1 106 ? -1.009 5.729 -6.552 1.00 92.00 106 PHE A CA 1
ATOM 832 C C . PHE A 1 106 ? 0.391 5.808 -5.985 1.00 92.00 106 PHE A C 1
ATOM 834 O O . PHE A 1 106 ? 0.681 6.709 -5.198 1.00 92.00 106 PHE A O 1
ATOM 841 N N . GLU A 1 107 ? 1.254 4.895 -6.412 1.00 91.00 107 GLU A N 1
ATOM 842 C CA . GLU A 1 107 ? 2.659 4.901 -6.056 1.00 91.00 107 GLU A CA 1
ATOM 843 C C . GLU A 1 107 ? 3.571 4.807 -7.275 1.00 91.00 107 GLU A C 1
ATOM 845 O O . GLU A 1 107 ? 3.309 4.054 -8.210 1.00 91.00 107 GLU A O 1
ATOM 850 N N . ALA A 1 108 ? 4.639 5.607 -7.260 1.00 91.50 108 ALA A N 1
ATOM 851 C CA . ALA A 1 108 ? 5.684 5.556 -8.268 1.00 91.50 108 ALA A CA 1
ATOM 852 C C . ALA A 1 108 ? 6.646 4.422 -7.902 1.00 91.50 108 ALA A C 1
ATOM 854 O O . ALA A 1 108 ? 7.218 4.413 -6.811 1.00 91.50 108 ALA A O 1
ATOM 855 N N . SER A 1 109 ? 6.813 3.460 -8.800 1.00 92.06 109 SER A N 1
ATOM 856 C CA . SER A 1 109 ? 7.505 2.209 -8.507 1.00 92.06 109 SER A CA 1
ATOM 857 C C . SER A 1 109 ? 8.324 1.686 -9.683 1.00 92.06 109 SER A C 1
ATOM 859 O O . SER A 1 109 ? 8.324 2.277 -10.762 1.00 92.06 109 SER A O 1
ATOM 861 N N . PHE A 1 110 ? 9.031 0.577 -9.465 1.00 92.69 110 PHE A N 1
ATOM 862 C CA . PHE A 1 110 ? 9.873 -0.103 -10.448 1.00 92.69 110 PHE A CA 1
ATOM 863 C C . PHE A 1 110 ? 9.490 -1.578 -10.548 1.00 92.69 110 PHE A C 1
ATOM 865 O O . PHE A 1 110 ? 8.978 -2.166 -9.596 1.00 92.69 110 PHE A O 1
ATOM 872 N N . VAL A 1 111 ? 9.784 -2.196 -11.691 1.00 92.69 111 VAL A N 1
ATOM 873 C CA . VAL A 1 111 ? 9.645 -3.649 -11.845 1.00 92.69 111 VAL A CA 1
ATOM 874 C C . VAL A 1 111 ? 10.540 -4.343 -10.811 1.00 92.69 111 VAL A C 1
ATOM 876 O O . VAL A 1 111 ? 11.685 -3.944 -10.612 1.00 92.69 111 VAL A O 1
ATOM 879 N N . GLY A 1 112 ? 10.006 -5.368 -10.154 1.00 92.88 112 GLY A N 1
ATOM 880 C CA . GLY A 1 112 ? 10.658 -6.142 -9.100 1.00 92.88 112 GLY A CA 1
ATOM 881 C C . GLY A 1 112 ? 10.326 -5.685 -7.679 1.00 92.88 112 GLY A C 1
ATOM 882 O O . GLY A 1 112 ? 10.607 -6.422 -6.743 1.00 92.88 112 GLY A O 1
ATOM 883 N N . HIS A 1 113 ? 9.707 -4.515 -7.483 1.00 94.38 113 HIS A N 1
ATOM 884 C CA . HIS A 1 113 ? 9.270 -4.111 -6.145 1.00 94.38 113 HIS A CA 1
ATOM 885 C C . HIS A 1 113 ? 8.156 -5.016 -5.616 1.00 94.38 113 HIS A C 1
ATOM 887 O O . HIS A 1 113 ? 7.190 -5.294 -6.328 1.00 94.38 113 HIS A O 1
ATOM 893 N N . THR A 1 114 ? 8.265 -5.392 -4.343 1.00 95.56 114 THR A N 1
ATOM 894 C CA . THR A 1 114 ? 7.249 -6.165 -3.626 1.00 95.56 114 THR A CA 1
ATOM 895 C C . THR A 1 114 ? 6.522 -5.279 -2.628 1.00 95.56 114 THR A C 1
ATOM 897 O O . THR A 1 114 ? 7.144 -4.589 -1.820 1.00 95.56 114 THR A O 1
ATOM 900 N N . TYR A 1 115 ? 5.198 -5.288 -2.695 1.00 95.81 115 TYR A N 1
ATOM 901 C CA . TYR A 1 115 ? 4.318 -4.597 -1.768 1.00 95.81 115 TYR A CA 1
ATOM 902 C C . TYR A 1 115 ? 3.613 -5.605 -0.876 1.00 95.81 115 TYR A C 1
ATOM 904 O O . TYR A 1 115 ? 3.187 -6.653 -1.351 1.00 95.81 115 TYR A O 1
ATOM 912 N N . VAL A 1 116 ? 3.466 -5.260 0.397 1.00 95.81 116 VAL A N 1
ATOM 913 C CA . VAL A 1 116 ? 2.753 -6.060 1.395 1.00 95.81 116 VAL A CA 1
ATOM 914 C C . VAL A 1 116 ? 1.664 -5.186 1.989 1.00 95.81 116 VAL A C 1
ATOM 916 O O . VAL A 1 116 ? 1.952 -4.110 2.516 1.00 95.81 116 VAL A O 1
ATOM 919 N N . ALA A 1 117 ? 0.417 -5.624 1.873 1.00 95.75 117 ALA A N 1
ATOM 920 C CA . ALA A 1 117 ? -0.722 -4.982 2.506 1.00 95.75 117 ALA A CA 1
ATOM 921 C C . ALA A 1 117 ? -1.050 -5.723 3.801 1.00 95.75 117 ALA A C 1
ATOM 923 O O . ALA A 1 117 ? -1.279 -6.933 3.797 1.00 95.75 117 ALA A O 1
ATOM 924 N N . ARG A 1 118 ? -1.077 -4.990 4.910 1.00 94.06 118 ARG A N 1
ATOM 925 C CA . ARG A 1 118 ? -1.393 -5.508 6.243 1.00 94.06 118 ARG A CA 1
ATOM 926 C C . ARG A 1 118 ? -2.595 -4.779 6.809 1.00 94.06 118 ARG A C 1
ATOM 928 O O . ARG A 1 118 ? -2.874 -3.639 6.431 1.00 94.06 118 ARG A O 1
ATOM 935 N N . LEU A 1 119 ? -3.306 -5.436 7.714 1.00 93.75 119 LEU A N 1
ATOM 936 C CA . LEU A 1 119 ? -4.452 -4.827 8.374 1.00 93.75 119 LEU A CA 1
ATOM 937 C C . LEU A 1 119 ? -3.991 -3.651 9.247 1.00 93.75 119 LEU A C 1
ATOM 939 O O . LEU A 1 119 ? -3.023 -3.772 9.995 1.00 93.75 119 LEU A O 1
ATOM 943 N N . ALA A 1 120 ? -4.674 -2.508 9.174 1.00 93.38 120 ALA A N 1
ATOM 944 C CA . ALA A 1 120 ? -4.256 -1.330 9.934 1.00 93.38 120 ALA A CA 1
ATOM 945 C C . ALA A 1 120 ? -4.380 -1.521 11.453 1.00 93.38 120 ALA A C 1
ATOM 947 O O . ALA A 1 120 ? -3.532 -1.048 12.207 1.00 93.38 120 ALA A O 1
ATOM 948 N N . SER A 1 121 ? -5.414 -2.242 11.896 1.00 92.38 121 SER A N 1
ATOM 949 C CA . SER A 1 121 ? -5.648 -2.549 13.311 1.00 92.38 121 SER A CA 1
ATOM 950 C C . SER A 1 121 ? -4.709 -3.625 13.864 1.00 92.38 121 SER A C 1
ATOM 952 O O . SER A 1 121 ? -4.530 -3.703 15.075 1.00 92.38 121 SER A O 1
ATOM 954 N N . ASP A 1 122 ? -4.140 -4.464 12.995 1.00 91.06 122 ASP A N 1
ATOM 955 C CA . ASP A 1 122 ? -3.213 -5.533 13.365 1.00 91.06 122 ASP A CA 1
ATOM 956 C C . ASP A 1 122 ? -2.131 -5.705 12.281 1.00 91.06 122 ASP A C 1
ATOM 958 O O . ASP A 1 122 ? -2.333 -6.436 11.303 1.00 91.06 122 ASP A O 1
ATOM 962 N N . PRO A 1 123 ? -0.961 -5.061 12.443 1.00 89.31 123 PRO A N 1
ATOM 963 C CA . PRO A 1 123 ? 0.101 -5.107 11.446 1.00 89.31 123 PRO A CA 1
ATOM 964 C C . PRO A 1 123 ? 0.756 -6.491 11.330 1.00 89.31 123 PRO A C 1
ATOM 966 O O . PRO A 1 123 ? 1.536 -6.708 10.405 1.00 89.31 123 PRO A O 1
ATOM 969 N N . THR A 1 124 ? 0.468 -7.439 12.227 1.00 90.81 124 THR A N 1
ATOM 970 C CA . THR A 1 124 ? 0.999 -8.806 12.110 1.00 90.81 124 THR A CA 1
ATOM 971 C C . THR A 1 124 ? 0.289 -9.614 11.027 1.00 90.81 124 THR A C 1
ATOM 973 O O . THR A 1 124 ? 0.882 -10.546 10.490 1.00 90.81 124 THR A O 1
ATOM 976 N N . LYS A 1 125 ? -0.931 -9.212 10.647 1.00 91.75 125 LYS A N 1
ATOM 977 C CA . LYS A 1 125 ? -1.760 -9.908 9.666 1.00 91.75 125 LYS A CA 1
ATOM 978 C C . LYS A 1 125 ? -1.519 -9.385 8.251 1.00 91.75 125 LYS A C 1
ATOM 980 O O . LYS A 1 125 ? -1.926 -8.268 7.913 1.00 91.75 125 LYS A O 1
ATOM 985 N N . VAL A 1 126 ? -0.906 -10.217 7.412 1.00 93.62 126 VAL A N 1
ATOM 986 C CA . VAL A 1 126 ? -0.800 -9.975 5.968 1.00 93.62 126 VAL A CA 1
ATOM 987 C C . VAL A 1 126 ? -2.143 -10.272 5.309 1.00 93.62 126 VAL A C 1
ATOM 989 O O . VAL A 1 126 ? -2.767 -11.301 5.549 1.00 93.62 126 VAL A O 1
ATOM 992 N N . ILE A 1 127 ? -2.597 -9.332 4.493 1.00 94.81 127 ILE A N 1
ATOM 993 C CA . ILE A 1 127 ? -3.855 -9.413 3.752 1.00 94.81 127 ILE A CA 1
ATOM 994 C C . ILE A 1 127 ? -3.582 -9.807 2.309 1.00 94.81 127 ILE A C 1
ATOM 996 O O . ILE A 1 127 ? -4.284 -10.639 1.746 1.00 94.81 127 ILE A O 1
ATOM 1000 N N . ASP A 1 128 ? -2.559 -9.194 1.719 1.00 95.31 128 ASP A N 1
ATOM 1001 C CA . ASP A 1 128 ? -2.140 -9.472 0.356 1.00 95.31 128 ASP A CA 1
ATOM 1002 C C . ASP A 1 128 ? -0.668 -9.090 0.177 1.00 95.31 128 ASP A C 1
ATOM 1004 O O . ASP A 1 128 ? -0.135 -8.227 0.887 1.00 95.31 128 ASP A O 1
ATOM 1008 N N . SER A 1 129 ? -0.013 -9.705 -0.798 1.00 94.75 129 SER A N 1
ATOM 1009 C CA . SER A 1 129 ? 1.347 -9.359 -1.193 1.00 94.75 129 SER A CA 1
ATOM 1010 C C . SER A 1 129 ? 1.487 -9.438 -2.707 1.00 94.75 129 SER A C 1
ATOM 1012 O O . SER A 1 129 ? 1.011 -10.365 -3.358 1.00 94.75 129 SER A O 1
ATOM 1014 N N . TYR A 1 130 ? 2.140 -8.438 -3.292 1.00 93.06 130 TYR A N 1
ATOM 1015 C CA . TYR A 1 130 ? 2.243 -8.327 -4.739 1.00 93.06 130 TYR A CA 1
ATOM 1016 C C . TYR A 1 130 ? 3.621 -7.843 -5.166 1.00 93.06 130 TYR A C 1
ATOM 1018 O O . TYR A 1 130 ? 4.057 -6.746 -4.811 1.00 93.06 130 TYR A O 1
ATOM 1026 N N . THR A 1 131 ? 4.284 -8.635 -6.005 1.00 94.81 131 THR A N 1
ATOM 1027 C CA . THR A 1 131 ? 5.514 -8.230 -6.687 1.00 94.81 131 THR A CA 1
ATOM 1028 C C . THR A 1 131 ? 5.187 -7.712 -8.078 1.00 94.81 131 THR A C 1
ATOM 1030 O O . THR A 1 131 ? 4.607 -8.425 -8.898 1.00 94.81 131 THR A O 1
ATOM 1033 N N . LEU A 1 132 ? 5.618 -6.486 -8.374 1.00 92.62 132 LEU A N 1
ATOM 1034 C CA . LEU A 1 132 ? 5.495 -5.884 -9.696 1.00 92.62 132 LEU A CA 1
ATOM 1035 C C . LEU A 1 132 ? 6.354 -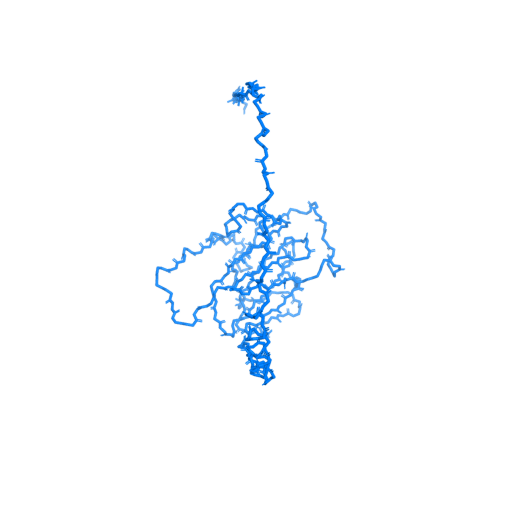6.660 -10.695 1.00 92.62 132 LEU A C 1
ATOM 1037 O O . LEU A 1 132 ? 7.570 -6.489 -10.746 1.00 92.62 132 LEU A O 1
ATOM 1041 N N . ARG A 1 133 ? 5.744 -7.520 -11.504 1.00 90.06 133 ARG A N 1
ATOM 1042 C CA . ARG A 1 133 ? 6.467 -8.270 -12.538 1.00 90.06 133 ARG A CA 1
ATOM 1043 C C . ARG A 1 133 ? 6.436 -7.519 -13.859 1.00 90.06 133 ARG A C 1
ATOM 1045 O O . ARG A 1 133 ? 5.512 -6.754 -14.130 1.00 90.06 133 ARG A O 1
ATOM 1052 N N . ALA A 1 134 ? 7.448 -7.750 -14.693 1.00 84.94 134 ALA A N 1
ATOM 1053 C CA . ALA A 1 134 ? 7.384 -7.321 -16.079 1.00 84.94 134 ALA A CA 1
ATOM 1054 C C . ALA A 1 134 ? 6.196 -8.040 -16.725 1.00 84.94 134 ALA A C 1
ATOM 1056 O O . ALA A 1 134 ? 6.187 -9.267 -16.824 1.00 84.94 134 ALA A O 1
ATOM 1057 N N . THR A 1 135 ? 5.173 -7.290 -17.118 1.00 71.56 135 THR A N 1
ATOM 1058 C CA . THR A 1 135 ? 4.087 -7.851 -17.914 1.00 71.56 135 THR A CA 1
ATOM 1059 C C . THR A 1 135 ? 4.652 -8.188 -19.282 1.00 71.56 135 THR A C 1
ATOM 1061 O O . THR A 1 135 ? 5.068 -7.292 -20.018 1.00 71.56 135 THR A O 1
ATOM 1064 N N . GLN A 1 136 ? 4.668 -9.470 -19.632 1.00 63.66 136 GLN A N 1
ATOM 1065 C CA . GLN A 1 136 ? 4.805 -9.860 -21.024 1.00 63.66 136 GLN A CA 1
ATOM 1066 C C . GLN A 1 136 ? 3.465 -9.546 -21.685 1.00 63.66 136 GLN A C 1
ATOM 1068 O O . GLN A 1 136 ? 2.442 -10.095 -21.285 1.00 63.66 136 GLN A O 1
ATOM 1073 N N . VAL A 1 137 ? 3.456 -8.620 -22.639 1.00 63.84 137 VAL A N 1
ATOM 1074 C CA . VAL A 1 137 ? 2.320 -8.460 -23.547 1.00 63.84 137 VAL A CA 1
ATOM 1075 C C . VAL A 1 137 ? 2.568 -9.473 -24.660 1.00 63.84 137 VAL A C 1
ATOM 1077 O O . VAL A 1 137 ? 3.466 -9.237 -25.469 1.00 63.84 137 VAL A O 1
ATOM 1080 N N . PRO A 1 138 ? 1.899 -10.641 -24.672 1.00 65.25 138 PRO A N 1
ATOM 1081 C CA . PRO A 1 138 ? 1.976 -11.506 -25.834 1.00 65.25 138 PRO A CA 1
ATOM 1082 C C . PRO A 1 138 ? 1.366 -10.740 -27.009 1.00 65.25 138 PRO A C 1
ATOM 1084 O O . PRO A 1 138 ? 0.241 -10.250 -26.910 1.00 65.25 138 PRO A O 1
ATOM 1087 N N . ASP A 1 139 ? 2.112 -10.607 -28.104 1.00 69.56 139 ASP A N 1
ATOM 1088 C CA . ASP A 1 139 ? 1.544 -10.112 -29.353 1.00 69.56 139 ASP A CA 1
ATOM 1089 C C . ASP A 1 139 ? 0.404 -11.056 -29.742 1.00 69.56 139 ASP A C 1
ATOM 1091 O O . ASP A 1 139 ? 0.637 -12.243 -29.964 1.00 69.56 139 ASP A O 1
ATOM 1095 N N . CYS A 1 140 ? -0.832 -10.557 -29.783 1.00 73.00 140 CYS A N 1
ATOM 1096 C CA . CYS A 1 140 ? -1.970 -11.331 -30.265 1.00 73.00 140 CYS A CA 1
ATOM 1097 C C . CYS A 1 140 ? -1.737 -11.652 -31.752 1.00 73.00 140 CYS A C 1
ATOM 1099 O O . CYS A 1 140 ? -1.802 -10.726 -32.570 1.00 73.00 140 CYS A O 1
ATOM 1101 N N . PRO A 1 141 ? -1.477 -12.916 -32.134 1.00 69.88 141 PRO A N 1
ATOM 1102 C CA . PRO A 1 141 ? -1.090 -13.244 -33.505 1.00 69.88 141 PRO A CA 1
ATOM 1103 C C . PRO A 1 141 ? -2.201 -12.936 -34.526 1.00 69.88 141 PRO A C 1
ATOM 1105 O O . PRO A 1 141 ? -1.901 -12.551 -35.654 1.00 69.88 141 PRO A O 1
ATOM 1108 N N . ASP A 1 142 ? -3.470 -12.984 -34.109 1.00 67.50 142 ASP A N 1
ATOM 1109 C CA . ASP A 1 142 ? -4.620 -12.974 -35.027 1.00 67.50 142 ASP A CA 1
ATOM 1110 C C . ASP A 1 142 ? -5.241 -11.581 -35.269 1.00 67.50 142 ASP A C 1
ATOM 1112 O O . ASP A 1 142 ? -6.156 -11.423 -36.078 1.00 67.50 142 ASP A O 1
ATOM 1116 N N . LEU A 1 143 ? -4.747 -10.523 -34.610 1.00 59.84 143 LEU A N 1
ATOM 1117 C CA . LEU A 1 143 ? -5.297 -9.164 -34.777 1.00 59.84 143 LEU A CA 1
ATOM 1118 C C . LEU A 1 143 ? -4.896 -8.499 -36.107 1.00 59.84 143 LEU A C 1
ATOM 1120 O O . LEU A 1 143 ? -5.549 -7.545 -36.537 1.00 59.84 143 LEU A O 1
ATOM 1124 N N . LYS A 1 144 ? -3.863 -9.015 -36.790 1.00 58.53 144 LYS A N 1
ATOM 1125 C CA . LYS A 1 144 ? -3.467 -8.542 -38.128 1.00 58.53 144 LYS A CA 1
ATOM 1126 C C . LYS A 1 144 ? -4.415 -9.004 -39.237 1.00 58.53 144 LYS A C 1
ATOM 1128 O O . LYS A 1 144 ? -4.522 -8.314 -40.244 1.00 58.53 144 LYS A O 1
ATOM 1133 N N . GLU A 1 145 ? -5.118 -10.125 -39.072 1.00 57.81 145 GLU A N 1
ATOM 1134 C CA . GLU A 1 145 ? -6.021 -10.635 -40.117 1.00 57.81 145 GLU A CA 1
ATOM 1135 C C . GLU A 1 145 ? -7.383 -9.922 -40.107 1.00 57.81 145 GLU A C 1
ATOM 1137 O O . GLU A 1 145 ? -7.963 -9.657 -41.160 1.00 57.81 145 GLU A O 1
ATOM 1142 N N . GLN A 1 146 ? -7.867 -9.505 -38.932 1.00 54.59 146 GLN A N 1
ATOM 1143 C CA . GLN A 1 146 ? -9.158 -8.814 -38.813 1.00 54.59 146 GLN A CA 1
ATOM 1144 C C . GLN A 1 146 ? -9.141 -7.381 -39.372 1.00 54.59 146 GLN A C 1
ATOM 1146 O O . GLN A 1 146 ? -10.169 -6.891 -39.840 1.00 54.59 146 GLN A O 1
ATOM 1151 N N . THR A 1 147 ? -7.983 -6.714 -39.395 1.00 53.66 147 THR A N 1
ATOM 1152 C CA . THR A 1 147 ? -7.858 -5.365 -39.980 1.00 53.66 147 THR A CA 1
ATOM 1153 C C . THR A 1 147 ? -7.949 -5.375 -41.511 1.00 53.66 147 THR A C 1
ATOM 1155 O O . THR A 1 147 ? -8.395 -4.391 -42.106 1.00 53.66 147 THR A O 1
ATOM 1158 N N . VAL A 1 148 ? -7.602 -6.493 -42.158 1.00 55.25 148 VAL A N 1
ATOM 1159 C CA . VAL A 1 148 ? -7.735 -6.665 -43.617 1.00 55.25 148 VAL A CA 1
ATOM 1160 C C . VAL A 1 148 ? -9.190 -6.957 -44.009 1.00 55.25 148 VAL A C 1
ATOM 1162 O O . VAL A 1 148 ? -9.668 -6.470 -45.029 1.00 55.25 148 VAL A O 1
ATOM 1165 N N . ALA A 1 149 ? -9.937 -7.687 -43.176 1.00 53.28 149 ALA A N 1
ATOM 1166 C CA . ALA A 1 149 ? -11.349 -7.977 -43.438 1.00 53.28 149 ALA A CA 1
ATOM 1167 C C . ALA A 1 149 ? -12.267 -6.753 -43.241 1.00 53.28 149 ALA A C 1
ATOM 1169 O O . ALA A 1 149 ? -13.206 -6.562 -44.012 1.00 53.28 149 ALA A O 1
ATOM 1170 N N . ALA A 1 150 ? -11.989 -5.899 -42.247 1.00 52.94 150 ALA A N 1
ATOM 1171 C CA . ALA A 1 150 ? -12.791 -4.699 -41.990 1.00 52.94 150 ALA A CA 1
ATOM 1172 C C . ALA A 1 150 ? -12.622 -3.621 -43.078 1.00 52.94 150 ALA A C 1
ATOM 1174 O O . ALA A 1 150 ? -13.597 -2.982 -43.466 1.00 52.94 150 ALA A O 1
ATOM 1175 N N . SER A 1 151 ? -11.415 -3.467 -43.631 1.00 53.84 151 SER A N 1
ATOM 1176 C CA . SER A 1 151 ? -11.151 -2.521 -44.726 1.00 53.84 151 SER A CA 1
ATOM 1177 C C . SER A 1 151 ? -11.777 -2.957 -46.059 1.00 53.84 151 SER A C 1
ATOM 1179 O O . SER A 1 151 ? -12.195 -2.108 -46.839 1.00 53.84 151 SER A O 1
ATOM 1181 N N . ALA A 1 152 ? -11.942 -4.263 -46.291 1.00 54.22 152 ALA A N 1
ATOM 1182 C CA . ALA A 1 152 ? -12.622 -4.785 -47.479 1.00 54.22 152 ALA A CA 1
ATOM 1183 C C . ALA A 1 152 ? -14.157 -4.610 -47.453 1.00 54.22 152 ALA A C 1
ATOM 1185 O O . ALA A 1 152 ? -14.794 -4.635 -48.505 1.00 54.22 152 ALA A O 1
ATOM 1186 N N . MET A 1 153 ? -14.771 -4.433 -46.276 1.00 53.62 153 MET A N 1
ATOM 1187 C CA . MET A 1 153 ? -16.222 -4.212 -46.160 1.00 53.62 153 MET A CA 1
ATOM 1188 C C . MET A 1 153 ? -16.633 -2.737 -46.272 1.00 53.62 153 MET A C 1
ATOM 1190 O O . MET A 1 153 ? -17.780 -2.461 -46.621 1.00 53.62 153 MET A O 1
ATOM 1194 N N . GLU A 1 154 ? -15.723 -1.790 -46.031 1.00 53.09 154 GLU A N 1
ATOM 1195 C CA . GLU A 1 154 ? -16.013 -0.352 -46.147 1.00 53.09 154 GLU A CA 1
ATOM 1196 C C . GLU A 1 154 ? -16.038 0.128 -47.613 1.00 53.09 154 GLU A C 1
ATOM 1198 O O . GLU A 1 154 ? -16.773 1.055 -47.953 1.00 53.09 154 GLU A O 1
ATOM 1203 N N . GLU A 1 155 ? -15.342 -0.563 -48.525 1.00 51.94 155 GLU A N 1
ATOM 1204 C CA . GLU A 1 155 ? -15.342 -0.231 -49.960 1.00 51.94 155 GLU A CA 1
ATOM 1205 C C . GLU A 1 155 ? -16.657 -0.618 -50.677 1.00 51.94 155 GLU A C 1
ATOM 1207 O O . GLU A 1 155 ? -16.988 -0.052 -51.719 1.00 51.94 155 GLU A O 1
ATOM 1212 N N . LEU A 1 156 ? -17.477 -1.513 -50.104 1.00 50.66 156 LEU A N 1
ATOM 1213 C CA . LEU A 1 156 ? -18.764 -1.917 -50.697 1.00 50.66 156 LEU A CA 1
ATOM 1214 C C . LEU A 1 156 ? -19.948 -0.995 -50.334 1.00 50.66 156 LEU A C 1
ATOM 1216 O O . LEU A 1 156 ? -21.027 -1.136 -50.912 1.00 50.66 156 LEU A O 1
ATOM 1220 N N . ALA A 1 157 ? -19.775 -0.052 -49.401 1.00 52.34 157 ALA A N 1
ATOM 1221 C CA . ALA A 1 157 ? -20.859 0.803 -48.897 1.00 52.34 157 ALA A CA 1
ATOM 1222 C C . ALA A 1 157 ? -20.973 2.175 -49.598 1.00 52.34 157 ALA A C 1
ATOM 1224 O O . ALA A 1 157 ? -21.925 2.912 -49.350 1.00 52.34 157 ALA A O 1
ATOM 1225 N N . VAL A 1 158 ? -20.059 2.518 -50.515 1.00 50.62 158 VAL A N 1
ATOM 1226 C CA . VAL A 1 158 ? -20.062 3.816 -51.234 1.00 50.62 158 VAL A CA 1
ATOM 1227 C C . VAL A 1 158 ? -20.992 3.816 -52.470 1.00 50.62 158 VAL A C 1
ATOM 1229 O O . VAL A 1 158 ? -21.140 4.825 -53.152 1.00 50.62 158 VAL A O 1
ATOM 1232 N N . GLY A 1 159 ? -21.685 2.708 -52.760 1.00 48.84 159 GLY A N 1
ATOM 1233 C CA . GLY A 1 159 ? -22.535 2.567 -53.954 1.00 48.84 159 GLY A CA 1
ATOM 1234 C C . GLY A 1 159 ? -24.034 2.860 -53.790 1.00 48.84 159 GLY A C 1
ATOM 1235 O O . GLY A 1 159 ? -24.747 2.854 -54.791 1.00 48.84 159 GLY A O 1
ATOM 1236 N N . ALA A 1 160 ? -24.547 3.090 -52.577 1.00 49.59 160 ALA A N 1
ATOM 1237 C CA . ALA A 1 160 ? -25.995 3.134 -52.332 1.00 49.59 160 ALA A 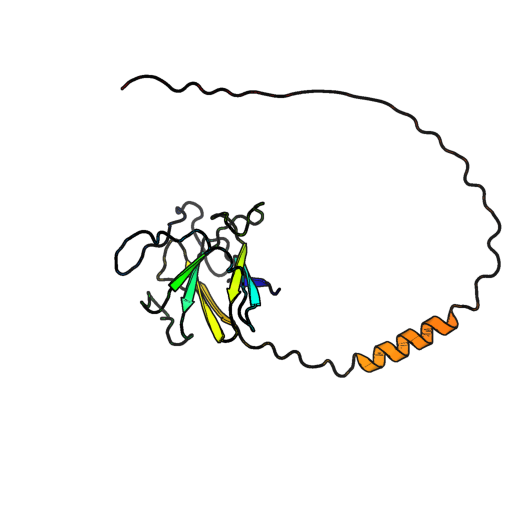CA 1
ATOM 1238 C C . ALA A 1 160 ? -26.429 4.332 -51.470 1.00 49.59 160 ALA A C 1
ATOM 1240 O O . ALA A 1 160 ? -26.951 4.172 -50.373 1.00 49.59 160 ALA A O 1
ATOM 1241 N N . ALA A 1 161 ? -26.246 5.548 -51.984 1.00 47.50 161 ALA A N 1
ATOM 1242 C CA . ALA A 1 161 ? -26.900 6.745 -51.453 1.00 47.50 161 ALA A CA 1
ATOM 1243 C C . ALA A 1 161 ? -27.529 7.543 -52.605 1.00 47.50 161 ALA A C 1
ATOM 1245 O O . ALA A 1 161 ? -27.078 8.625 -52.972 1.00 47.50 161 ALA A O 1
ATOM 1246 N N . GLY A 1 162 ? -28.561 6.953 -53.211 1.00 42.97 162 GLY A N 1
ATOM 1247 C CA . GLY A 1 162 ? -29.487 7.636 -54.104 1.00 42.97 162 GLY A CA 1
ATOM 1248 C C . GLY A 1 162 ? -30.771 7.992 -53.356 1.00 42.97 162 GLY A C 1
ATOM 1249 O O . GLY A 1 162 ? -31.497 7.101 -52.935 1.00 42.97 162 GLY A O 1
ATOM 1250 N N . GLU A 1 163 ? -31.021 9.298 -53.257 1.00 51.75 163 GLU A N 1
ATOM 1251 C CA . GLU A 1 163 ? -32.331 9.945 -53.102 1.00 51.75 163 GLU A CA 1
ATOM 1252 C C . GLU A 1 163 ? -33.055 9.818 -51.743 1.00 51.75 163 GLU A C 1
ATOM 1254 O O . GLU A 1 163 ? -33.876 8.935 -51.515 1.00 51.75 163 GLU A O 1
ATOM 1259 N N . ILE A 1 164 ? -32.849 10.816 -50.871 1.00 53.06 164 ILE A N 1
ATOM 1260 C CA . ILE A 1 164 ? -33.854 11.219 -49.877 1.00 53.06 164 ILE A CA 1
ATOM 1261 C C . ILE A 1 164 ? -34.186 12.687 -50.127 1.00 53.06 164 ILE A C 1
ATOM 1263 O O . ILE A 1 164 ? -33.356 13.575 -49.944 1.00 53.06 164 ILE A O 1
ATOM 1267 N N . ARG A 1 165 ? -35.412 12.900 -50.609 1.00 50.03 165 ARG A N 1
ATOM 1268 C CA . ARG A 1 165 ? -36.053 14.201 -50.780 1.00 50.03 165 ARG A CA 1
ATOM 1269 C C . ARG A 1 165 ? -36.466 14.780 -49.432 1.00 50.03 165 ARG A C 1
ATOM 1271 O O . ARG A 1 165 ? -36.860 14.056 -48.521 1.00 50.03 165 ARG A O 1
ATOM 1278 N N . ASP A 1 166 ? -36.391 16.101 -49.389 1.00 49.12 166 ASP A N 1
ATOM 1279 C CA . ASP A 1 166 ? -36.674 16.992 -48.275 1.00 49.12 166 ASP A CA 1
ATOM 1280 C C . ASP A 1 166 ? -38.004 16.699 -47.566 1.00 49.12 166 ASP A C 1
ATOM 1282 O O . ASP A 1 166 ? -39.074 16.701 -48.179 1.00 49.12 166 ASP A O 1
ATOM 1286 N N . ALA A 1 167 ? -37.940 16.533 -46.245 1.00 52.84 167 ALA A N 1
ATOM 1287 C CA . ALA A 1 167 ? -39.092 16.659 -45.365 1.00 52.84 167 ALA A CA 1
ATOM 1288 C C . ALA A 1 167 ? -38.814 17.766 -44.340 1.00 52.84 167 ALA A C 1
ATOM 1290 O O . ALA A 1 167 ? -37.915 17.663 -43.507 1.00 52.84 167 ALA A O 1
ATOM 1291 N N . ASN A 1 168 ? -39.604 18.833 -44.467 1.00 51.84 168 ASN A N 1
ATOM 1292 C CA . ASN A 1 168 ? -39.708 19.984 -43.577 1.00 51.84 168 ASN A CA 1
ATOM 1293 C C . ASN A 1 168 ? -39.732 19.582 -42.096 1.00 51.84 168 ASN A C 1
ATOM 1295 O O . ASN A 1 168 ? -40.588 18.802 -41.681 1.00 51.84 168 ASN A O 1
ATOM 1299 N N . ILE A 1 169 ? -38.869 20.202 -41.290 1.00 55.22 169 ILE A N 1
ATOM 1300 C CA . ILE A 1 169 ? -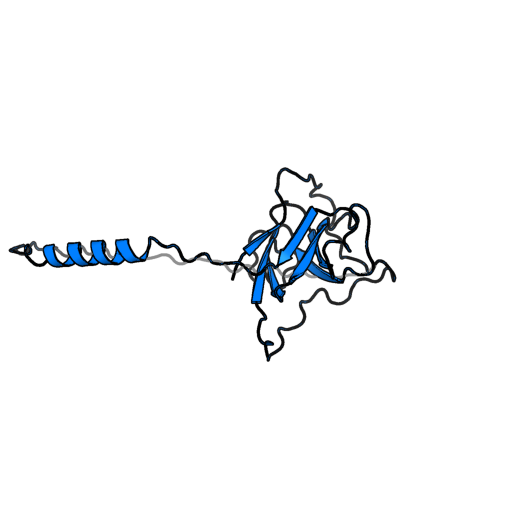39.018 20.240 -39.833 1.00 55.22 169 ILE A CA 1
ATOM 1301 C C . ILE A 1 169 ? -39.495 21.643 -39.471 1.00 55.22 169 ILE A C 1
ATOM 1303 O O . ILE A 1 169 ? -38.760 22.624 -39.588 1.00 55.22 169 ILE A O 1
ATOM 1307 N N . GLU A 1 170 ? -40.765 21.721 -39.087 1.00 55.56 170 GLU A N 1
ATOM 1308 C CA . GLU A 1 170 ? -41.398 22.922 -38.560 1.00 55.56 170 GLU A CA 1
ATOM 1309 C C . GLU A 1 170 ? -40.826 23.283 -37.183 1.00 55.56 170 GLU A C 1
ATOM 1311 O O . GLU A 1 170 ? -40.598 22.434 -36.320 1.00 55.56 170 GLU A O 1
ATOM 1316 N N . ASN A 1 171 ? -40.607 24.584 -37.002 1.00 47.25 171 ASN A N 1
ATOM 1317 C CA . ASN A 1 171 ? -40.189 25.221 -35.763 1.00 47.25 171 ASN A CA 1
ATOM 1318 C C . ASN A 1 171 ? -41.234 25.021 -34.654 1.00 47.25 171 ASN A C 1
ATOM 1320 O O . ASN A 1 171 ? -42.354 25.518 -34.759 1.00 47.25 171 ASN A O 1
ATOM 1324 N N . GLY A 1 172 ? -40.831 24.371 -33.562 1.00 46.94 172 GLY A N 1
ATOM 1325 C CA . GLY A 1 172 ? -41.572 24.316 -32.303 1.00 46.94 172 GLY A CA 1
ATOM 1326 C C . GLY A 1 172 ? -40.882 25.144 -31.223 1.00 46.94 172 GLY A C 1
ATOM 1327 O O . GLY A 1 172 ? -39.987 24.659 -30.536 1.00 46.94 172 GLY A O 1
ATOM 1328 N N . ASP A 1 173 ? -41.311 26.398 -31.108 1.00 50.00 173 ASP A N 1
ATOM 1329 C CA . ASP A 1 173 ? -41.094 27.319 -29.989 1.00 50.00 173 ASP A CA 1
ATOM 1330 C C . ASP A 1 173 ? -41.566 26.701 -28.658 1.00 50.00 173 ASP A C 1
ATOM 1332 O O . ASP A 1 173 ? -42.701 26.236 -28.543 1.00 50.00 173 ASP A O 1
ATOM 1336 N N . ALA A 1 174 ? -40.701 26.713 -27.642 1.00 51.12 174 ALA A N 1
ATOM 1337 C CA . ALA A 1 174 ? -41.086 26.481 -26.254 1.00 51.12 174 ALA A CA 1
ATOM 1338 C C . ALA A 1 174 ? -40.234 27.347 -25.318 1.00 51.12 174 ALA A C 1
ATOM 1340 O O . ALA A 1 174 ? -39.293 26.911 -24.654 1.00 51.12 174 ALA A O 1
ATOM 1341 N N . THR A 1 175 ? -40.602 28.620 -25.279 1.00 52.44 175 THR A N 1
ATOM 1342 C CA . THR A 1 175 ? -40.278 29.564 -24.211 1.00 52.44 175 THR A CA 1
ATOM 1343 C C . THR A 1 175 ? -40.986 29.168 -22.903 1.00 52.44 175 THR A C 1
ATOM 1345 O O . THR A 1 175 ? -42.205 29.087 -22.910 1.00 52.44 175 THR A O 1
ATOM 1348 N N . MET A 1 176 ? -40.265 29.006 -21.779 1.00 51.62 176 MET A N 1
ATOM 1349 C CA . MET A 1 176 ? -40.705 29.290 -20.383 1.00 51.62 176 MET A CA 1
ATOM 1350 C C . MET A 1 176 ? -39.478 29.213 -19.447 1.00 51.62 176 MET A C 1
ATOM 1352 O O . MET A 1 176 ? -38.881 28.160 -19.279 1.00 51.62 176 MET A O 1
ATOM 1356 N N . ARG A 1 177 ? -38.882 30.335 -19.020 1.00 47.78 177 ARG A N 1
ATOM 1357 C CA . ARG A 1 177 ? -39.203 31.161 -17.832 1.00 47.78 177 ARG A CA 1
ATOM 1358 C C . ARG A 1 177 ? -39.251 30.407 -16.489 1.00 47.78 177 ARG A C 1
ATOM 1360 O O . ARG A 1 177 ? -40.271 29.842 -16.137 1.00 47.78 177 ARG A O 1
ATOM 1367 N N . GLY A 1 178 ? -38.203 30.638 -15.689 1.00 40.16 178 GLY A N 1
ATOM 1368 C CA . GLY A 1 178 ? -38.329 31.157 -14.320 1.00 40.16 178 GLY A CA 1
ATOM 1369 C C . GLY A 1 178 ? -38.327 30.150 -13.167 1.00 40.16 178 GLY A C 1
ATOM 1370 O O . GLY A 1 178 ? -39.268 29.390 -13.014 1.00 40.16 178 GLY A O 1
ATOM 1371 N N . ALA A 1 179 ? -37.342 30.261 -12.271 1.00 51.62 179 ALA A N 1
ATOM 1372 C CA . ALA A 1 179 ? -37.567 30.652 -10.873 1.00 51.62 179 ALA A CA 1
ATOM 1373 C C . ALA A 1 179 ? -36.230 30.761 -10.123 1.00 51.62 179 ALA A C 1
ATOM 1375 O O . ALA A 1 179 ? -35.368 29.891 -10.198 1.00 51.62 179 ALA A O 1
ATOM 1376 N N . ALA A 1 180 ? -36.083 31.873 -9.411 1.00 48.34 180 ALA A N 1
ATOM 1377 C CA . ALA A 1 180 ? -35.034 32.138 -8.445 1.00 48.34 180 ALA A CA 1
ATOM 1378 C C . ALA A 1 180 ? -35.302 31.385 -7.132 1.00 48.34 180 ALA A C 1
ATOM 1380 O O . ALA A 1 180 ? -36.454 31.088 -6.824 1.00 48.34 180 ALA A O 1
ATOM 1381 N N . GLY A 1 181 ? -34.271 31.213 -6.301 1.00 41.91 181 GLY A N 1
ATOM 1382 C CA . GLY A 1 181 ? -34.494 31.068 -4.864 1.00 41.91 181 GLY A CA 1
ATOM 1383 C C . GLY A 1 181 ? -33.426 30.313 -4.085 1.00 41.91 181 GLY A C 1
ATOM 1384 O O . GLY A 1 181 ? -33.404 29.097 -4.156 1.00 41.91 181 GLY A O 1
ATOM 1385 N N . PHE A 1 182 ? -32.647 31.076 -3.299 1.00 40.03 182 PHE A N 1
ATOM 1386 C CA . PHE A 1 182 ? -32.387 30.884 -1.855 1.00 40.03 182 PHE A CA 1
ATOM 1387 C C . PHE A 1 182 ? -31.805 29.524 -1.376 1.00 40.03 182 PHE A C 1
ATOM 1389 O O . PHE A 1 182 ? -32.271 28.464 -1.741 1.00 40.03 182 PHE A O 1
ATOM 1396 N N . ALA A 1 183 ? -30.829 29.429 -0.472 1.00 47.75 183 ALA A N 1
ATOM 1397 C CA . ALA A 1 183 ? -30.395 30.342 0.573 1.00 47.75 183 ALA A CA 1
ATOM 1398 C C . ALA A 1 183 ? -28.955 30.013 1.012 1.00 47.75 183 ALA A C 1
ATOM 1400 O O . ALA A 1 183 ? -28.547 28.856 1.075 1.00 47.75 183 ALA A O 1
ATOM 1401 N N . SER A 1 184 ? -28.227 31.068 1.368 1.00 48.47 184 SER A N 1
ATOM 1402 C CA . SER A 1 184 ? -27.037 31.032 2.214 1.00 48.47 184 SER A CA 1
ATOM 1403 C C . SER A 1 184 ? -27.466 30.802 3.664 1.00 48.47 184 SER A C 1
ATOM 1405 O O . SER A 1 184 ? -28.422 31.437 4.114 1.00 48.47 184 SER A O 1
ATOM 1407 N N . ILE A 1 185 ? -26.762 29.943 4.403 1.00 56.47 185 ILE A N 1
ATOM 1408 C CA . ILE A 1 185 ? -26.890 29.880 5.861 1.00 56.47 185 ILE A CA 1
ATOM 1409 C C . ILE A 1 185 ? -25.490 29.900 6.469 1.00 56.47 185 ILE A C 1
ATOM 1411 O O . ILE A 1 185 ? -24.715 28.952 6.359 1.00 56.47 185 ILE A O 1
ATOM 1415 N N . HIS A 1 186 ? -25.186 31.032 7.099 1.00 46.00 186 HIS A N 1
ATOM 1416 C CA . HIS A 1 186 ? -24.112 31.195 8.062 1.00 46.00 186 HIS A CA 1
ATOM 1417 C C . HIS A 1 186 ? -24.424 30.391 9.327 1.00 46.00 186 HIS A C 1
ATOM 1419 O O . HIS A 1 186 ? -25.506 30.521 9.892 1.00 46.00 186 HIS A O 1
ATOM 1425 N N . GLY A 1 187 ? -23.449 29.623 9.807 1.00 47.34 187 GLY A N 1
ATOM 1426 C CA . GLY A 1 187 ? -23.451 29.047 11.147 1.00 47.34 187 GLY A CA 1
ATOM 1427 C C . GLY A 1 187 ? -22.181 29.462 11.874 1.00 47.34 187 GLY A C 1
ATOM 1428 O O . GLY A 1 187 ? -21.162 28.790 11.768 1.00 47.34 187 GLY A O 1
ATOM 1429 N N . ALA A 1 188 ? -22.241 30.597 12.570 1.00 49.72 188 ALA A N 1
ATOM 1430 C CA . ALA A 1 188 ? -21.254 30.988 13.565 1.00 49.72 188 ALA A CA 1
ATOM 1431 C C . ALA A 1 188 ? -21.455 30.126 14.821 1.00 49.72 188 ALA A C 1
ATOM 1433 O O . ALA A 1 188 ? -22.571 30.031 15.327 1.00 49.72 188 ALA A O 1
ATOM 1434 N N . SER A 1 189 ? -20.385 29.518 15.331 1.00 58.94 189 SER A N 1
ATOM 1435 C CA . SER A 1 189 ? -20.364 28.907 16.659 1.00 58.94 189 SER A CA 1
ATOM 1436 C C . SER A 1 189 ? -19.322 29.639 17.492 1.00 58.94 189 SER A C 1
ATOM 1438 O O . SER A 1 189 ? -18.121 29.564 17.244 1.00 58.94 189 SER A O 1
ATOM 1440 N N . THR A 1 190 ? -19.831 30.430 18.428 1.00 62.00 190 THR A N 1
ATOM 1441 C CA . THR A 1 190 ? -19.109 31.048 19.534 1.00 62.00 190 THR A CA 1
ATOM 1442 C C . THR A 1 190 ? -18.734 29.971 20.546 1.00 62.00 190 THR A C 1
ATOM 1444 O O . THR A 1 190 ? -19.621 29.276 21.045 1.00 62.00 190 THR A O 1
ATOM 1447 N N . PHE A 1 191 ? -17.446 29.860 20.864 1.00 56.62 191 PHE A N 1
ATOM 1448 C CA . PHE A 1 191 ? -16.939 29.027 21.948 1.00 56.62 191 PHE A CA 1
ATOM 1449 C C . PHE A 1 191 ? -16.128 29.902 22.906 1.00 56.62 191 PHE A C 1
ATOM 1451 O O . PHE A 1 191 ? -15.068 30.395 22.544 1.00 56.62 191 PHE A O 1
ATOM 1458 N N . ASP A 1 192 ? -16.708 30.136 24.077 1.00 60.16 192 ASP A N 1
ATOM 1459 C CA . ASP A 1 192 ? -16.111 30.507 25.368 1.00 60.16 192 ASP A CA 1
ATOM 1460 C C . ASP A 1 192 ? -17.289 30.532 26.370 1.00 60.16 192 ASP A C 1
ATOM 1462 O O . ASP A 1 192 ? -18.403 30.849 25.930 1.00 60.16 192 ASP A O 1
ATOM 1466 N N . PRO A 1 193 ? -17.130 30.229 27.680 1.00 65.69 193 PRO A N 1
ATOM 1467 C CA . PRO A 1 193 ? -15.918 30.457 28.474 1.00 65.69 193 PRO A CA 1
ATOM 1468 C C . PRO A 1 193 ? -15.564 29.377 29.537 1.00 65.69 193 PRO A C 1
ATOM 1470 O O . PRO A 1 193 ? -16.377 28.541 29.912 1.00 65.69 193 PRO A O 1
ATOM 1473 N N . LEU A 1 194 ? -14.342 29.512 30.068 1.00 61.56 194 LEU A N 1
ATOM 1474 C CA . LEU A 1 194 ? -13.894 29.299 31.461 1.00 61.56 194 LEU A CA 1
ATOM 1475 C C . LEU A 1 194 ? -14.267 27.999 32.208 1.00 61.56 194 LEU A C 1
ATOM 1477 O O . LEU A 1 194 ? -15.399 27.800 32.648 1.00 61.56 194 LEU A O 1
ATOM 1481 N N . GLY A 1 195 ? -13.218 27.232 32.518 1.00 55.12 195 GLY A N 1
ATOM 1482 C CA . GLY A 1 195 ? -13.144 26.209 33.562 1.00 55.12 195 GLY A CA 1
ATOM 1483 C C . GLY A 1 195 ? -11.714 25.723 33.718 1.00 55.12 195 GLY A C 1
ATOM 1484 O O . GLY A 1 195 ? -11.268 25.002 32.802 1.00 55.12 195 GLY A O 1
#